Protein AF-A0A1X7TKL2-F1 (afdb_monomer)

Nearest PDB structures (foldseek):
  4j2c-assembly1_A  TM=5.777E-01  e=3.206E+00  Homo sapiens
  4j2c-assembly2_C  TM=5.776E-01  e=3.393E+00  Homo sapiens
  6xmd-assembly1_B  TM=4.545E-01  e=5.348E+00  Thermochaetoides thermophila
  5lg4-assembly1_A  TM=3.470E-01  e=2.412E+00  Saccharomyces cerevisiae S288C
  9had-assembly1_A  TM=4.275E-01  e=4.025E+00  Dermatophagoides farinae

Foldseek 3Di:
DVVVVVLVVVLQVQLQPVLCVVLVVLVVCCVVVPLLVVLCVVVVQFDDDDPFIDHPQWTDDSVLSVLSSVLVSLLSSLLVSLLRSPFFKPKDQAQDPVDPWFKAFPVGHTDDDPDPVVSVVRRVDPGGMITIDRDGPNVVSCVSSVVLSVVLVVLLVVLLVVLVVLLVVLVPDDDVCNVVSVVVSVVSLVVQQVVLVVLLVVLVVCVVVVVDDPVVSVSSVSSSVSSNSSSVSSVVCVVDDTDRPVVVVVCVLVVPQDDDDPVSVVVSVVVVVVVVVVVVVSVVVVVDVVDDDPPVVVVVVVVVVVVVVVVVVVVVVVVVVVVVVVPPPDDDDD

Mean predicted aligned error: 14.72 Å

pLDDT: mean 76.21, std 15.43, range [38.78, 96.31]

Solvent-accessible surface area (backbone atoms only — not comparable to full-atom values): 18412 Å² total; per-re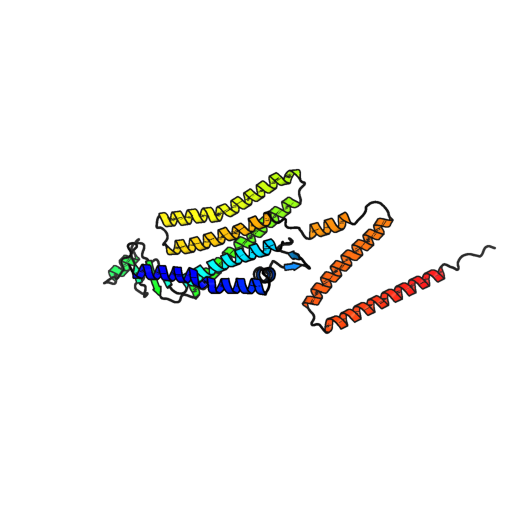sidue (Å²): 77,71,64,64,52,49,55,54,51,50,34,53,49,38,24,62,53,56,20,47,72,56,44,50,55,51,52,53,48,24,69,74,67,35,47,64,56,53,47,32,68,76,39,72,69,40,40,76,57,90,94,44,40,30,44,93,68,26,40,55,56,70,68,54,41,51,52,53,45,53,45,50,46,53,41,52,32,44,33,37,14,53,22,46,34,33,25,55,43,40,76,37,71,58,67,53,95,89,53,89,50,60,31,23,41,84,90,34,48,70,62,78,67,91,44,72,65,55,46,52,50,56,50,71,40,94,64,70,34,48,24,41,24,90,36,82,31,54,70,62,15,50,50,52,26,50,50,51,47,51,50,52,50,51,51,38,52,52,53,46,51,52,52,52,53,54,50,54,65,50,73,79,48,66,76,89,53,47,64,68,45,52,50,50,52,54,50,53,51,48,57,59,50,47,52,36,53,51,49,47,53,50,52,51,49,38,46,75,70,63,75,44,54,76,61,60,46,51,53,51,48,43,51,32,49,42,47,48,50,45,53,48,57,55,58,57,52,70,76,49,80,63,48,43,57,66,59,52,51,50,50,56,56,61,76,69,48,71,87,87,52,83,72,38,55,54,51,42,49,53,49,50,50,49,51,51,49,50,51,49,51,48,52,48,50,56,52,48,71,72,72,59,64,84,71,60,54,56,56,54,51,50,55,54,51,55,52,50,54,51,50,56,50,50,54,52,52,51,59,59,50,56,69,66,65,75,77,77,85,85,84,88,89,130

Sequence (334 aa):
MAQRTVYIALQCLFGAIFPLFIVVPMIVAGKLRGFAKLVRTMFPYIKRNGMNTVMFGFIISDKYMVVLFIIMLINVYFTMAIFFINVFIKQSNAYNPFEDFDCFYTNGDEINPETIEEAFELRSSNRIIECYAWQLNIAGAVGQATATLLFSWAVVSVVTWIMLKAYEKMLNKENELLLKQKIRLIALQGCVYLIPIGLGILISLLKSYNIISTFSFCEALGFFFILLVSSIVCWCCIEIEPQKIDAIIENLVNNNIPTEDETDKEKAKELIEKVATQEFNKAVASKVAGYLENEDINEIASTAFDKVIRQVKNENEEQQGDSLTEGNQGNETN

Radius of gyration: 33.35 Å; Cα contacts (8 Å, |Δi|>4): 276; chains: 1; bounding box: 76×57×120 Å

Secondary structure (DSSP, 8-state):
-HHHHHHHHHHHHHHHHTTHHHHHHHHHHHHHH-HHHHHHHH-TTEEEETTEEEETTEEE-HHHHHHHHHHHHHHHHHHHHHHHHHHS-EEESS--TTS--EEEETTS-B---SSHHHHHHHHHS-S-EEEEE----HHHHHHHHHHHHHHHHHHHHHHHHHHHHHHHHHHTS-GGGHHHHHHHHHHHHHHHHHHHHHHHHHHHHHHHTT-S-HHHHHHHHHHHHHHHHHHHHHHHHHHS-PEEHHHHHHHHHHHS---S-HHHHHHHHHHHHHHHHHHHHHHHHHHHTTT--HHHHHHHHHHHHHHHHHHHHHHHHHHHHHHHHTTS------

Structure (mmCIF, N/CA/C/O backbone):
data_AF-A0A1X7TKL2-F1
#
_entry.id   AF-A0A1X7TKL2-F1
#
loop_
_atom_site.group_PDB
_atom_site.id
_atom_site.type_symbol
_atom_site.label_atom_id
_atom_site.label_alt_id
_atom_site.label_comp_id
_atom_site.label_asym_id
_atom_site.label_entity_id
_atom_site.label_seq_id
_atom_site.pdbx_PDB_ins_code
_atom_site.Cartn_x
_atom_site.Cartn_y
_atom_site.Cartn_z
_atom_site.occupancy
_atom_site.B_iso_or_equiv
_atom_site.auth_seq_id
_atom_site.auth_comp_id
_atom_site.auth_asym_id
_atom_site.auth_atom_id
_atom_site.pdbx_PDB_model_num
ATOM 1 N N . MET A 1 1 ? 13.325 5.433 -29.398 1.00 61.22 1 MET A N 1
ATOM 2 C CA . MET A 1 1 ? 12.135 6.115 -28.820 1.00 61.22 1 MET A CA 1
ATOM 3 C C . MET A 1 1 ? 10.898 5.214 -28.680 1.00 61.22 1 MET A C 1
ATOM 5 O O . MET A 1 1 ? 10.391 5.119 -27.570 1.00 61.22 1 MET A O 1
ATOM 9 N N . ALA A 1 2 ? 10.414 4.529 -29.731 1.00 76.69 2 ALA A N 1
ATOM 10 C CA . ALA A 1 2 ? 9.172 3.735 -29.653 1.00 76.69 2 ALA A CA 1
ATOM 11 C C . ALA A 1 2 ? 9.215 2.573 -28.633 1.00 76.69 2 ALA A C 1
ATOM 13 O O . ALA A 1 2 ? 8.266 2.397 -27.876 1.00 76.69 2 ALA A O 1
ATOM 14 N N . GLN A 1 3 ? 10.321 1.823 -28.555 1.00 85.19 3 GLN A N 1
ATOM 15 C CA . GLN A 1 3 ? 10.448 0.683 -27.633 1.00 85.19 3 GLN A CA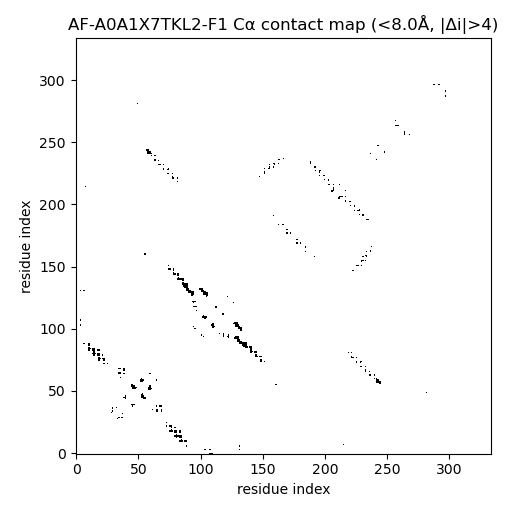 1
ATOM 16 C C . GLN A 1 3 ? 10.432 1.091 -26.153 1.00 85.19 3 GLN A C 1
ATOM 18 O O . GLN A 1 3 ? 9.687 0.502 -25.375 1.00 85.19 3 GLN A O 1
ATOM 23 N N . ARG A 1 4 ? 11.160 2.148 -25.763 1.00 84.62 4 ARG A N 1
ATOM 24 C CA . ARG A 1 4 ? 11.111 2.702 -24.395 1.00 84.62 4 ARG A CA 1
ATOM 25 C C . ARG A 1 4 ? 9.679 3.034 -23.969 1.00 84.62 4 ARG A C 1
ATOM 27 O O . ARG A 1 4 ? 9.256 2.678 -22.873 1.00 84.62 4 ARG A O 1
ATOM 34 N N . THR A 1 5 ? 8.914 3.693 -24.841 1.00 86.62 5 THR A N 1
ATOM 35 C CA . THR A 1 5 ? 7.506 4.012 -24.567 1.00 86.62 5 THR A CA 1
ATOM 36 C C . THR A 1 5 ? 6.661 2.749 -24.411 1.00 86.62 5 THR A C 1
ATOM 38 O O . THR A 1 5 ? 5.794 2.717 -23.543 1.00 86.62 5 THR A O 1
ATOM 41 N N . VAL A 1 6 ? 6.928 1.700 -25.197 1.00 90.19 6 VAL A N 1
ATOM 42 C CA . VAL A 1 6 ? 6.244 0.402 -25.080 1.00 90.19 6 VAL A CA 1
ATOM 43 C C . VAL A 1 6 ? 6.536 -0.267 -23.735 1.00 90.19 6 VAL A C 1
ATOM 45 O O . VAL A 1 6 ? 5.588 -0.697 -23.081 1.00 90.19 6 VAL A O 1
ATOM 48 N N . TYR A 1 7 ? 7.794 -0.301 -23.281 1.00 89.75 7 TYR A N 1
ATOM 49 C CA . TYR A 1 7 ? 8.155 -0.843 -21.963 1.00 89.75 7 TYR A CA 1
ATOM 50 C C . TYR A 1 7 ? 7.395 -0.142 -20.834 1.00 89.75 7 TYR A C 1
ATOM 52 O O . TYR A 1 7 ? 6.714 -0.797 -20.043 1.00 89.75 7 TYR A O 1
ATOM 60 N N . ILE A 1 8 ? 7.439 1.193 -20.813 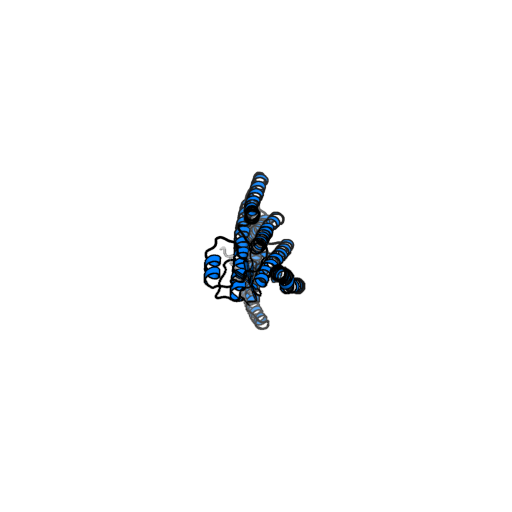1.00 86.25 8 ILE A N 1
ATOM 61 C CA . ILE A 1 8 ? 6.755 2.002 -19.797 1.00 86.25 8 ILE A CA 1
ATOM 62 C C . ILE A 1 8 ? 5.238 1.774 -19.857 1.00 86.25 8 ILE A C 1
ATOM 64 O O . ILE A 1 8 ? 4.601 1.548 -18.828 1.00 86.25 8 ILE A O 1
ATOM 68 N N . ALA A 1 9 ? 4.649 1.792 -21.056 1.00 89.88 9 ALA A N 1
ATOM 69 C CA . ALA A 1 9 ? 3.214 1.592 -21.233 1.00 89.88 9 ALA A CA 1
ATOM 70 C C . ALA A 1 9 ? 2.763 0.207 -20.747 1.00 89.88 9 ALA A C 1
ATOM 72 O O . ALA A 1 9 ? 1.749 0.111 -20.057 1.00 89.88 9 ALA A O 1
ATOM 73 N N . LEU A 1 10 ? 3.519 -0.851 -21.057 1.00 91.19 10 LEU A N 1
ATOM 74 C CA . LEU A 1 10 ? 3.214 -2.213 -20.616 1.00 91.19 10 LEU A CA 1
ATOM 75 C C . LEU A 1 10 ? 3.353 -2.371 -19.100 1.00 91.19 10 LEU A C 1
ATOM 77 O O . LEU A 1 10 ? 2.461 -2.948 -18.483 1.00 91.19 10 LEU A O 1
ATOM 81 N N . GLN A 1 11 ? 4.395 -1.810 -18.474 1.00 88.88 11 GLN A N 1
ATOM 82 C CA . GLN A 1 11 ? 4.521 -1.819 -17.009 1.00 88.88 11 GLN A CA 1
ATOM 83 C C . GLN A 1 11 ? 3.346 -1.107 -16.334 1.00 88.88 11 GLN A C 1
ATOM 85 O O . GLN A 1 11 ? 2.753 -1.651 -15.403 1.00 88.88 11 GLN A O 1
ATOM 90 N N . CYS A 1 12 ? 2.969 0.084 -16.815 1.00 88.06 12 CYS A N 1
ATOM 91 C CA . CYS A 1 12 ? 1.816 0.813 -16.288 1.00 88.06 12 CYS A CA 1
ATOM 92 C C . CYS A 1 12 ? 0.510 0.031 -16.484 1.00 88.06 12 CYS A C 1
ATOM 94 O O . CYS A 1 12 ? -0.312 -0.032 -15.571 1.00 88.06 12 CYS A O 1
ATOM 96 N N . LEU A 1 13 ? 0.328 -0.594 -17.651 1.00 92.25 13 LEU A N 1
ATOM 97 C CA . LEU A 1 13 ? -0.838 -1.420 -17.956 1.00 92.25 13 LEU A CA 1
ATOM 98 C C . LEU A 1 13 ? -0.930 -2.620 -17.005 1.00 92.25 13 LEU A C 1
ATOM 100 O O . LEU A 1 13 ? -1.985 -2.865 -16.421 1.00 92.25 13 LEU A O 1
ATOM 104 N N . PHE A 1 14 ? 0.175 -3.340 -16.805 1.00 92.44 14 PHE A N 1
ATOM 105 C CA . PHE A 1 14 ? 0.246 -4.478 -15.892 1.00 92.44 14 PHE A CA 1
ATOM 106 C C . PHE A 1 14 ? 0.011 -4.056 -14.441 1.00 92.44 14 PHE A C 1
ATOM 108 O O . PHE A 1 14 ? -0.800 -4.676 -13.753 1.00 92.44 14 PHE A O 1
ATOM 115 N N . GLY A 1 15 ? 0.639 -2.964 -14.006 1.00 90.94 15 GLY A N 1
ATOM 116 C CA . GLY A 1 15 ? 0.444 -2.379 -12.682 1.00 90.94 15 GLY A CA 1
ATOM 117 C C . GLY A 1 15 ? -0.979 -1.893 -12.414 1.00 90.94 15 GLY A C 1
ATOM 118 O O . GLY A 1 15 ? -1.406 -1.903 -11.268 1.00 90.94 15 GLY A O 1
ATOM 119 N N . ALA A 1 16 ? -1.733 -1.491 -13.438 1.00 91.00 16 ALA A N 1
ATOM 120 C CA . ALA A 1 16 ? -3.118 -1.048 -13.281 1.00 91.00 16 ALA A CA 1
ATOM 121 C C . ALA A 1 16 ? -4.129 -2.204 -13.363 1.00 91.00 16 ALA A C 1
ATOM 123 O O . ALA A 1 16 ? -5.076 -2.265 -12.581 1.00 91.00 16 ALA A O 1
ATOM 124 N N . ILE A 1 17 ? -3.944 -3.130 -14.309 1.00 95.44 17 ILE A N 1
ATOM 125 C CA . ILE A 1 17 ? -4.933 -4.175 -14.597 1.00 95.44 17 ILE A CA 1
ATOM 126 C C . ILE A 1 17 ? -4.770 -5.375 -13.665 1.00 95.44 17 ILE A C 1
ATOM 128 O O . ILE A 1 17 ? -5.761 -5.853 -13.110 1.00 95.44 17 ILE A O 1
ATOM 132 N N . PHE A 1 18 ? -3.550 -5.883 -13.469 1.00 95.31 18 PHE A N 1
ATOM 133 C CA . PHE A 1 18 ? -3.370 -7.136 -12.735 1.00 95.31 18 PHE A CA 1
ATOM 134 C C . PHE A 1 18 ? -3.816 -7.095 -11.263 1.00 95.31 18 PHE A C 1
ATOM 136 O O . PHE A 1 18 ? -4.426 -8.068 -10.809 1.00 95.31 18 PHE A O 1
ATOM 143 N N . PRO A 1 19 ? -3.632 -5.990 -10.515 1.00 95.88 19 PRO A N 1
ATOM 144 C CA . PRO A 1 19 ? -4.154 -5.889 -9.152 1.00 95.88 19 PRO A CA 1
ATOM 145 C C . PRO A 1 19 ? -5.672 -6.053 -9.048 1.00 95.88 19 PRO A C 1
ATOM 147 O O . PRO A 1 19 ? -6.166 -6.537 -8.027 1.00 95.88 19 PRO A O 1
ATOM 150 N N . LEU A 1 20 ? -6.429 -5.710 -10.097 1.00 95.88 20 LEU A N 1
ATOM 151 C CA . LEU A 1 20 ? -7.884 -5.883 -10.108 1.00 95.88 20 LEU A CA 1
ATOM 152 C C . LEU A 1 20 ? -8.283 -7.358 -10.005 1.00 95.88 20 LEU A C 1
ATOM 154 O O . LEU A 1 20 ? -9.276 -7.665 -9.346 1.00 95.88 20 LEU A O 1
ATOM 158 N N . PHE A 1 21 ? -7.485 -8.279 -10.557 1.00 96.31 21 PHE A N 1
ATOM 159 C CA . PHE A 1 21 ? -7.726 -9.719 -10.413 1.00 96.31 21 PHE A CA 1
ATOM 160 C C . PHE A 1 21 ? -7.558 -10.218 -8.975 1.00 96.31 21 PHE A C 1
ATOM 162 O O . PHE A 1 21 ? -8.066 -11.285 -8.654 1.00 96.31 21 PHE A O 1
ATOM 169 N N . ILE A 1 22 ? -6.892 -9.461 -8.100 1.00 95.44 22 ILE A N 1
ATOM 170 C CA . ILE A 1 22 ? -6.793 -9.773 -6.667 1.00 95.44 22 ILE A CA 1
ATOM 171 C C . ILE A 1 22 ? -7.906 -9.065 -5.888 1.00 95.44 22 ILE A C 1
ATOM 173 O O . ILE A 1 22 ? -8.607 -9.677 -5.079 1.00 95.44 22 ILE A O 1
ATOM 177 N N . VAL A 1 23 ? -8.119 -7.779 -6.166 1.00 95.81 23 VAL A N 1
ATOM 178 C CA . VAL A 1 23 ? -9.067 -6.932 -5.428 1.00 95.81 23 VAL A CA 1
ATOM 179 C C . VAL A 1 23 ? -10.521 -7.330 -5.684 1.00 95.81 23 VAL A C 1
ATOM 181 O O . VAL A 1 23 ? -11.313 -7.379 -4.741 1.00 95.81 23 VAL A O 1
ATOM 184 N N . VAL A 1 24 ? -10.896 -7.663 -6.923 1.00 96.19 24 VAL A N 1
ATOM 185 C CA . VAL A 1 24 ? -12.280 -8.040 -7.260 1.00 96.19 24 VAL A CA 1
ATOM 186 C C . VAL A 1 24 ? -12.714 -9.312 -6.517 1.00 96.19 24 VAL A C 1
ATOM 188 O O . VAL A 1 24 ? -13.747 -9.262 -5.839 1.00 96.19 24 VAL A O 1
ATOM 191 N N . PRO A 1 25 ? -11.947 -10.423 -6.523 1.00 95.62 25 PRO A N 1
ATOM 192 C CA . PRO A 1 25 ? -12.264 -11.582 -5.691 1.00 95.62 25 PRO A CA 1
ATOM 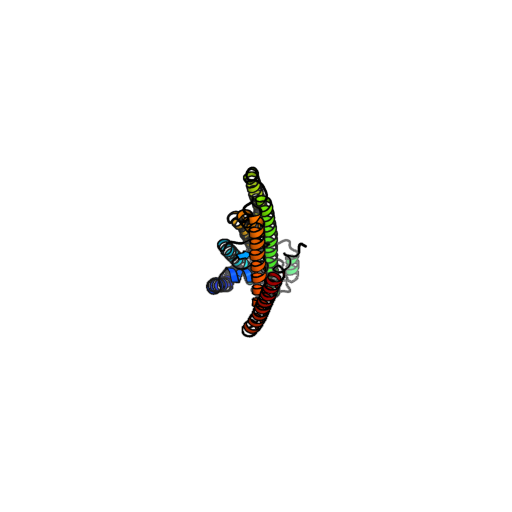193 C C . PRO A 1 25 ? -12.333 -11.267 -4.198 1.00 95.62 25 PRO A C 1
ATOM 195 O O . PRO A 1 25 ? -13.205 -11.803 -3.517 1.00 95.62 25 PRO A O 1
ATOM 198 N N . MET A 1 26 ? -11.482 -10.375 -3.677 1.00 94.44 26 MET A N 1
ATOM 199 C CA . MET A 1 26 ? -11.564 -9.950 -2.274 1.00 94.44 26 MET A CA 1
ATOM 200 C C . MET A 1 26 ? -12.868 -9.206 -1.962 1.00 94.44 26 MET A C 1
ATOM 202 O O . MET A 1 26 ? -13.461 -9.443 -0.909 1.00 94.44 26 MET A O 1
ATOM 206 N N . ILE A 1 27 ? -13.356 -8.352 -2.869 1.00 94.50 27 ILE A N 1
ATOM 207 C CA . ILE A 1 27 ? -14.658 -7.677 -2.732 1.00 94.50 27 ILE A CA 1
ATOM 208 C C . ILE A 1 27 ? -15.796 -8.701 -2.742 1.00 94.50 27 ILE A C 1
ATOM 210 O O . ILE A 1 27 ? -16.675 -8.652 -1.878 1.00 94.50 27 ILE A O 1
ATOM 214 N N . VAL A 1 28 ? -15.775 -9.645 -3.689 1.00 95.19 28 VAL A N 1
ATOM 215 C CA . VAL A 1 28 ? -16.784 -10.713 -3.790 1.00 95.19 28 VAL A CA 1
ATOM 216 C C . VAL A 1 28 ? -16.772 -11.580 -2.530 1.00 95.19 28 VAL A C 1
ATOM 218 O O . VAL A 1 28 ? -17.818 -11.791 -1.917 1.00 95.19 28 VAL A O 1
ATOM 221 N N . ALA A 1 29 ? -15.595 -12.009 -2.073 1.00 92.12 29 ALA A N 1
ATOM 222 C CA . ALA A 1 29 ? -15.431 -12.765 -0.836 1.00 92.12 29 ALA A CA 1
ATOM 223 C C . ALA A 1 29 ? -15.899 -11.971 0.393 1.00 92.12 29 ALA A C 1
ATOM 225 O O . ALA A 1 29 ? -16.535 -12.538 1.282 1.00 92.12 29 ALA A O 1
ATOM 226 N N . GLY A 1 30 ? -15.634 -10.662 0.429 1.00 89.75 30 GLY A N 1
ATOM 227 C CA . GLY A 1 30 ? -16.109 -9.753 1.469 1.00 89.75 30 GLY A CA 1
ATOM 228 C C . GLY A 1 30 ? -17.635 -9.667 1.521 1.00 89.75 30 GLY A C 1
ATOM 229 O O . GLY A 1 30 ? -18.207 -9.747 2.607 1.00 89.75 30 GLY A O 1
ATOM 230 N N . LYS A 1 31 ? -18.305 -9.596 0.363 1.00 91.12 31 LYS A N 1
ATOM 231 C CA . LYS A 1 31 ? -19.775 -9.640 0.285 1.00 91.12 31 LYS A CA 1
ATOM 232 C C . LYS A 1 31 ? -20.347 -10.997 0.707 1.00 91.12 31 LYS A C 1
ATOM 234 O O . LYS A 1 31 ? -21.348 -11.023 1.411 1.00 91.12 31 LYS A O 1
ATOM 239 N N . LEU A 1 32 ? -19.714 -12.106 0.317 1.00 91.81 32 LEU A N 1
ATOM 240 C CA . LEU A 1 32 ? -20.204 -13.461 0.611 1.00 91.81 32 LEU A CA 1
ATOM 241 C C . LEU A 1 32 ? -19.990 -13.889 2.071 1.00 91.81 32 LEU A C 1
ATOM 243 O O . LEU A 1 32 ? -20.859 -14.521 2.662 1.00 91.81 32 LEU A O 1
ATOM 247 N N . ARG A 1 33 ? -18.828 -13.582 2.662 1.00 87.06 33 ARG A N 1
ATOM 248 C CA . ARG A 1 33 ? -18.463 -14.006 4.032 1.00 87.06 33 ARG A CA 1
ATOM 249 C C . ARG A 1 33 ? -18.698 -12.931 5.098 1.00 87.06 33 ARG A C 1
ATOM 251 O O . ARG A 1 33 ? -18.563 -13.229 6.286 1.00 87.06 33 ARG A O 1
ATOM 258 N N . GLY A 1 34 ? -19.016 -11.707 4.682 1.00 88.12 34 GLY A N 1
ATOM 259 C CA . GLY A 1 34 ? -19.119 -10.523 5.528 1.00 88.12 34 GLY A CA 1
ATOM 260 C C . GLY A 1 34 ? -17.768 -9.831 5.741 1.00 88.12 34 GLY A C 1
ATOM 261 O O . GLY A 1 34 ? -16.787 -10.453 6.164 1.00 88.12 34 GLY A O 1
ATOM 262 N N . PHE A 1 35 ? -17.726 -8.514 5.511 1.00 87.19 35 PHE A N 1
ATOM 263 C CA . PHE A 1 35 ? -16.506 -7.698 5.603 1.00 87.19 35 PHE A CA 1
ATOM 264 C C . PHE A 1 35 ? -15.814 -7.823 6.964 1.00 87.19 35 PHE A C 1
ATOM 266 O O . PHE A 1 35 ? -14.604 -8.026 7.030 1.00 87.19 35 PHE A O 1
ATOM 273 N N . ALA A 1 36 ? -16.584 -7.823 8.055 1.00 84.88 36 ALA A N 1
ATOM 274 C CA . ALA A 1 36 ? -16.043 -7.941 9.406 1.00 84.88 36 ALA A CA 1
ATOM 275 C C . ALA A 1 36 ? -15.302 -9.266 9.656 1.00 84.88 36 ALA A C 1
ATOM 277 O O . ALA A 1 36 ? -14.375 -9.310 10.462 1.00 84.88 36 ALA A O 1
ATOM 278 N N . LYS A 1 37 ? -15.689 -10.367 8.997 1.00 87.56 37 LYS A N 1
ATOM 279 C CA . LYS A 1 37 ? -14.988 -11.656 9.132 1.00 87.56 37 LYS A CA 1
ATOM 280 C C . LYS A 1 37 ? -13.651 -11.633 8.387 1.00 87.56 37 LYS A C 1
ATOM 282 O O . LYS A 1 37 ? -12.653 -12.128 8.906 1.00 87.56 37 LYS A O 1
ATOM 287 N N . LEU A 1 38 ? -13.627 -11.023 7.204 1.00 88.19 38 LEU A N 1
ATOM 288 C CA . LEU A 1 38 ? -12.435 -10.938 6.362 1.00 88.19 38 LEU A CA 1
ATOM 289 C C . LEU A 1 38 ? -11.390 -9.985 6.964 1.00 88.19 38 LEU A C 1
ATOM 291 O O . LEU A 1 38 ? -10.235 -10.373 7.117 1.00 88.19 38 LEU A O 1
ATOM 295 N N . VAL A 1 39 ? -11.816 -8.809 7.435 1.00 87.69 39 VAL A N 1
ATOM 296 C CA . VAL A 1 39 ? -10.945 -7.853 8.143 1.00 87.69 39 VAL A CA 1
ATOM 297 C C . VAL A 1 39 ? -10.327 -8.490 9.393 1.00 87.69 39 VAL A C 1
ATOM 299 O O . VAL A 1 39 ? -9.122 -8.388 9.587 1.00 87.69 39 VAL A O 1
ATOM 302 N N . ARG A 1 40 ? -11.094 -9.237 10.201 1.00 87.69 40 ARG A N 1
ATOM 303 C CA . ARG A 1 40 ? -10.554 -9.953 11.379 1.00 87.69 40 ARG A CA 1
ATOM 304 C C . ARG A 1 40 ? -9.532 -11.039 11.037 1.00 87.69 40 ARG A C 1
ATOM 306 O O . ARG A 1 40 ? -8.681 -11.353 11.858 1.00 87.69 40 ARG A O 1
ATOM 313 N N . THR A 1 41 ? -9.617 -11.618 9.840 1.00 86.88 41 THR A N 1
ATOM 314 C CA . THR A 1 41 ? -8.644 -12.621 9.383 1.00 86.88 41 THR A CA 1
ATOM 315 C C . THR A 1 41 ? -7.308 -11.962 9.039 1.00 86.88 41 THR A C 1
ATOM 317 O O . THR A 1 41 ? -6.260 -12.509 9.362 1.00 86.88 41 THR A O 1
ATOM 320 N N . MET A 1 42 ? -7.338 -10.778 8.417 1.00 80.94 42 MET A N 1
ATOM 321 C CA . MET A 1 42 ? -6.120 -10.036 8.066 1.00 80.94 42 MET A CA 1
ATOM 322 C C . MET A 1 42 ? -5.515 -9.269 9.244 1.00 80.94 42 MET A C 1
ATOM 324 O O . MET A 1 42 ? -4.300 -9.135 9.332 1.00 80.94 42 MET A O 1
ATOM 328 N N . PHE A 1 43 ? -6.347 -8.793 10.169 1.00 82.75 43 PHE A N 1
ATOM 329 C CA . PHE A 1 43 ? -5.925 -8.061 11.357 1.00 82.75 43 PHE A CA 1
ATOM 330 C C . PHE A 1 43 ? -6.206 -8.903 12.610 1.00 82.75 43 PHE A C 1
ATOM 332 O O . PHE A 1 43 ? -7.249 -8.727 13.245 1.00 82.75 43 PHE A O 1
ATOM 339 N N . PRO A 1 44 ? -5.289 -9.810 13.002 1.00 78.75 44 PRO A N 1
ATOM 340 C CA . PRO A 1 44 ? -5.537 -10.795 14.060 1.00 78.75 44 PRO A CA 1
ATOM 341 C C . PRO A 1 44 ? -5.730 -10.173 15.453 1.00 78.75 44 PRO A C 1
ATOM 343 O O . PRO A 1 44 ? -6.239 -10.820 16.369 1.00 78.75 44 PRO A O 1
ATOM 346 N N . TYR A 1 45 ? -5.348 -8.905 15.630 1.00 82.31 45 TYR A N 1
ATOM 347 C CA . TYR A 1 45 ? -5.613 -8.145 16.851 1.00 82.31 45 TYR A CA 1
ATOM 348 C C . TYR A 1 45 ? -7.080 -7.693 16.983 1.00 82.31 45 TYR A C 1
ATOM 350 O O . TYR A 1 45 ? -7.483 -7.266 18.065 1.00 82.31 45 TYR A O 1
ATOM 358 N N . ILE A 1 46 ? -7.884 -7.782 15.915 1.00 84.56 46 ILE A N 1
ATOM 359 C CA . ILE A 1 46 ? -9.326 -7.518 15.948 1.00 84.56 46 ILE A CA 1
ATOM 360 C C . ILE A 1 46 ? -10.033 -8.825 16.300 1.00 84.56 46 ILE A C 1
ATOM 362 O O . ILE A 1 46 ? -10.140 -9.747 15.490 1.00 84.56 46 ILE A O 1
ATOM 366 N N . LYS A 1 47 ? -10.538 -8.911 17.526 1.00 85.38 47 LYS A N 1
ATOM 367 C CA . LYS A 1 47 ? -11.199 -10.107 18.053 1.00 85.38 47 LYS A CA 1
ATOM 368 C C . LYS A 1 47 ? -12.692 -9.865 18.200 1.00 85.38 47 LYS A C 1
ATOM 370 O O . LYS A 1 47 ? -13.146 -8.742 18.381 1.00 85.38 47 LYS A O 1
ATOM 375 N N . ARG A 1 48 ? -13.479 -10.934 18.119 1.00 84.19 48 ARG A N 1
ATOM 376 C CA . ARG A 1 48 ? -14.897 -10.879 18.488 1.00 84.19 48 ARG A CA 1
ATOM 377 C C . ARG A 1 48 ? -15.003 -11.168 19.981 1.00 84.19 48 ARG A C 1
ATOM 379 O O . ARG A 1 48 ? -14.457 -12.174 20.420 1.00 84.19 48 ARG A O 1
ATOM 386 N N . ASN A 1 49 ? -15.688 -10.310 20.729 1.00 77.94 49 ASN A N 1
ATOM 387 C CA . ASN A 1 49 ? -16.013 -10.540 22.132 1.00 77.94 49 ASN A CA 1
ATOM 388 C C . ASN A 1 49 ? -17.539 -10.498 22.298 1.00 77.94 49 ASN A C 1
ATOM 390 O O . ASN A 1 49 ? -18.151 -9.428 22.285 1.00 77.94 49 ASN A O 1
ATOM 394 N N . GLY A 1 50 ? -18.169 -11.675 22.361 1.00 81.44 50 GLY A N 1
ATOM 395 C CA . GLY A 1 50 ? -19.627 -11.809 22.337 1.00 81.44 50 GLY A CA 1
ATOM 396 C C . GLY A 1 50 ? -20.252 -11.259 21.046 1.00 81.44 50 GLY A C 1
ATOM 397 O O . GLY A 1 50 ? -19.910 -11.682 19.935 1.00 81.44 50 GLY A O 1
ATOM 398 N N . MET A 1 51 ? -21.176 -10.304 21.190 1.00 77.88 51 MET A N 1
ATOM 399 C CA . MET A 1 51 ? -21.815 -9.622 20.054 1.00 77.88 51 MET A CA 1
ATOM 400 C C . MET A 1 51 ? -20.961 -8.494 19.462 1.00 77.88 51 MET A C 1
ATOM 402 O O . MET A 1 51 ? -21.209 -8.088 18.331 1.00 77.88 51 MET A O 1
ATOM 406 N N . ASN A 1 52 ? -19.928 -8.041 20.176 1.00 77.69 52 ASN A N 1
ATOM 407 C CA . ASN A 1 52 ? -19.145 -6.870 19.804 1.00 77.69 52 ASN A CA 1
ATOM 408 C C . ASN A 1 52 ? -17.826 -7.253 19.121 1.00 77.69 52 ASN A C 1
ATOM 410 O O . ASN A 1 52 ? -17.216 -8.290 19.406 1.00 77.69 52 ASN A O 1
ATOM 414 N N . THR A 1 53 ? -17.358 -6.385 18.226 1.00 82.50 53 THR A N 1
ATOM 415 C CA . THR A 1 53 ? -16.013 -6.474 17.646 1.00 82.50 53 THR A CA 1
ATOM 416 C C . THR A 1 53 ? -15.081 -5.580 18.448 1.00 82.50 53 THR A C 1
ATOM 418 O O . THR A 1 53 ? -15.390 -4.415 18.672 1.00 82.50 53 THR A O 1
ATOM 421 N N . VAL A 1 54 ? -13.954 -6.129 18.897 1.00 81.75 54 VAL A N 1
ATOM 422 C CA . VAL A 1 54 ? -13.017 -5.466 19.803 1.00 81.75 54 VAL A CA 1
ATOM 423 C C . VAL A 1 54 ? -11.645 -5.374 19.158 1.00 81.75 54 VAL A C 1
ATOM 425 O O . VAL A 1 54 ? -11.110 -6.363 18.659 1.00 81.75 54 VAL A O 1
ATOM 428 N N . MET A 1 55 ? -11.046 -4.193 19.214 1.00 81.88 55 MET A N 1
ATOM 429 C CA . MET A 1 55 ? -9.699 -3.926 18.716 1.00 81.88 55 MET A CA 1
ATOM 430 C C . MET A 1 55 ? -8.950 -3.121 19.766 1.00 81.88 55 MET A C 1
ATOM 432 O O . MET A 1 55 ? -9.420 -2.072 20.197 1.00 81.88 55 MET A O 1
ATOM 436 N N . PHE A 1 56 ? -7.806 -3.638 20.219 1.00 80.25 56 PHE A N 1
ATOM 437 C CA . PHE A 1 56 ? -7.009 -3.025 21.292 1.00 80.25 56 PHE A CA 1
ATOM 438 C C . PHE A 1 56 ? -7.812 -2.676 22.568 1.00 80.25 56 PHE A C 1
ATOM 440 O O . PHE A 1 56 ? -7.474 -1.731 23.271 1.00 80.25 56 PHE A O 1
ATOM 447 N N . GLY A 1 57 ? -8.874 -3.436 22.868 1.00 74.88 57 GLY A N 1
ATOM 448 C CA . GLY A 1 57 ? -9.748 -3.217 24.032 1.00 74.88 57 GLY A CA 1
ATOM 449 C C . GLY A 1 57 ? -10.935 -2.269 23.803 1.00 74.88 57 GLY A C 1
ATOM 450 O O . GLY A 1 57 ? -11.743 -2.088 24.711 1.00 74.88 57 GLY A O 1
ATOM 451 N N . PHE A 1 58 ? -11.086 -1.706 22.602 1.00 76.81 58 PHE A N 1
ATOM 452 C CA . PHE A 1 58 ? -12.192 -0.813 22.239 1.00 76.81 58 PHE A CA 1
ATOM 453 C C . PHE A 1 58 ? -13.246 -1.536 21.408 1.00 76.81 58 PHE A C 1
ATOM 455 O O . PHE A 1 58 ? -12.891 -2.311 20.516 1.00 76.81 58 PHE A O 1
ATOM 462 N N . ILE A 1 59 ? -14.529 -1.264 21.667 1.00 79.19 59 ILE A N 1
ATOM 463 C CA . ILE A 1 59 ? -15.632 -1.741 20.829 1.00 79.19 59 ILE A CA 1
ATOM 464 C C . ILE A 1 59 ? -15.675 -0.902 19.556 1.00 79.19 59 ILE A C 1
ATOM 466 O O . ILE A 1 59 ? -15.750 0.324 19.595 1.00 79.19 59 ILE A O 1
ATOM 470 N N . ILE A 1 60 ? -15.635 -1.592 18.424 1.00 80.44 60 ILE A N 1
ATOM 471 C CA . ILE A 1 60 ? -15.627 -1.004 17.094 1.00 80.44 60 ILE A CA 1
ATOM 472 C C . ILE A 1 60 ? -16.994 -1.175 16.433 1.00 80.44 60 ILE A C 1
ATOM 474 O O . ILE A 1 60 ? -17.549 -2.273 16.408 1.00 80.44 60 ILE A O 1
ATOM 478 N N . SER A 1 61 ? -17.494 -0.090 15.835 1.00 81.69 61 SER A N 1
ATOM 479 C CA . SER A 1 61 ? -18.716 -0.094 15.024 1.00 81.69 61 SER A CA 1
ATOM 480 C C . SER A 1 61 ? -18.524 -0.806 13.681 1.00 81.69 61 SER A C 1
ATOM 482 O O . SER A 1 61 ? -17.470 -0.711 13.048 1.00 81.69 61 SER A O 1
ATOM 484 N N . ASP A 1 62 ? -19.588 -1.419 13.165 1.00 82.12 62 ASP A N 1
ATOM 485 C CA . ASP A 1 62 ? -19.598 -2.050 11.841 1.00 82.12 62 ASP A CA 1
ATOM 486 C C . ASP A 1 62 ? -19.221 -1.081 10.709 1.00 82.12 62 ASP A C 1
ATOM 488 O O . ASP A 1 62 ? -18.546 -1.474 9.755 1.00 82.12 62 ASP A O 1
ATOM 492 N N . LYS A 1 63 ? -19.581 0.207 10.825 1.00 82.75 63 LYS A N 1
ATOM 493 C CA . LYS A 1 63 ? -19.194 1.234 9.839 1.00 82.75 63 LYS A CA 1
ATOM 494 C C . LYS A 1 63 ? -17.676 1.369 9.735 1.00 82.75 63 LYS A C 1
ATOM 496 O O . LYS A 1 63 ? -17.132 1.437 8.636 1.00 82.75 63 LYS A O 1
ATOM 501 N N . TYR A 1 64 ? -16.990 1.348 10.875 1.00 82.31 64 TYR A N 1
ATOM 502 C CA . TYR A 1 64 ? -15.535 1.416 10.920 1.00 82.31 64 TYR A CA 1
ATOM 503 C C . TYR A 1 64 ? -14.895 0.166 10.300 1.00 82.31 64 TYR A C 1
ATOM 505 O O . TYR A 1 64 ? -13.905 0.268 9.580 1.00 82.31 64 TYR A O 1
ATOM 513 N N . MET A 1 65 ? -15.499 -1.012 10.491 1.00 85.06 65 MET A N 1
ATOM 514 C CA . MET A 1 65 ? -15.043 -2.248 9.842 1.00 85.06 65 MET A CA 1
ATOM 515 C C . MET A 1 65 ? -15.131 -2.172 8.312 1.00 85.06 65 MET A C 1
ATOM 517 O O . MET A 1 65 ? -14.243 -2.677 7.625 1.00 85.06 65 MET A O 1
ATOM 521 N N . VAL A 1 66 ? -16.166 -1.524 7.766 1.00 87.00 66 VAL A N 1
ATOM 522 C CA . VAL A 1 66 ? -16.285 -1.286 6.317 1.00 87.00 66 VAL A CA 1
ATOM 523 C C . VAL A 1 66 ? -15.197 -0.330 5.827 1.00 87.00 66 VAL A C 1
ATOM 525 O O . VAL A 1 66 ? -14.567 -0.602 4.808 1.00 87.00 66 VAL A O 1
ATOM 528 N N . VAL A 1 67 ? -14.921 0.749 6.563 1.00 85.75 67 VAL A N 1
ATOM 529 C CA . VAL A 1 67 ? -13.837 1.686 6.220 1.00 85.75 67 VAL A CA 1
ATOM 530 C C . VAL A 1 67 ? -12.476 0.987 6.233 1.00 85.75 67 VAL A C 1
ATOM 532 O O . VAL A 1 67 ? -11.725 1.100 5.266 1.00 85.75 67 VAL A O 1
ATOM 535 N N . LEU A 1 68 ? -12.177 0.205 7.276 1.00 85.94 68 LEU A N 1
ATOM 536 C CA . LEU A 1 68 ? -10.956 -0.602 7.342 1.00 85.94 68 LEU A CA 1
ATOM 537 C C . LEU A 1 68 ? -10.837 -1.561 6.156 1.00 85.94 68 LEU A C 1
ATOM 539 O O . LEU A 1 68 ? -9.752 -1.719 5.602 1.00 85.94 68 LEU A O 1
ATOM 543 N N . PHE A 1 69 ? -11.945 -2.184 5.748 1.00 90.19 69 PHE A N 1
ATOM 544 C CA . PHE A 1 69 ? -11.967 -3.058 4.581 1.00 90.19 69 PHE A CA 1
ATOM 545 C C . PHE A 1 69 ? -11.621 -2.300 3.292 1.00 90.19 69 PHE A C 1
ATOM 547 O O . PHE A 1 69 ? -10.806 -2.780 2.510 1.00 90.19 69 PHE A O 1
ATOM 554 N N . ILE A 1 70 ? -12.181 -1.104 3.084 1.00 90.06 70 ILE A N 1
ATOM 555 C CA . ILE A 1 70 ? -11.874 -0.263 1.915 1.00 90.06 70 ILE A CA 1
ATOM 556 C C . ILE A 1 70 ? -10.390 0.124 1.901 1.00 90.06 70 ILE A C 1
ATOM 558 O O . ILE A 1 70 ? -9.724 -0.024 0.880 1.00 90.06 70 ILE A O 1
ATOM 562 N N . ILE A 1 71 ? -9.856 0.563 3.040 1.00 88.12 71 ILE A N 1
ATOM 563 C CA . ILE A 1 71 ? -8.449 0.964 3.173 1.00 88.12 71 ILE A CA 1
ATOM 564 C C . ILE A 1 71 ? -7.515 -0.215 2.893 1.00 88.12 71 ILE A C 1
ATOM 566 O O . ILE A 1 71 ? -6.542 -0.088 2.153 1.00 88.12 71 ILE A O 1
ATOM 570 N N . MET A 1 72 ? -7.856 -1.390 3.413 1.00 88.62 72 MET A N 1
ATOM 571 C CA . MET A 1 72 ? -7.141 -2.630 3.140 1.00 88.62 72 MET A CA 1
ATOM 572 C C . MET A 1 72 ? -7.160 -2.988 1.646 1.00 88.62 72 MET A C 1
ATOM 574 O O . MET A 1 72 ? -6.116 -3.348 1.110 1.00 88.62 72 MET A O 1
ATOM 578 N N . LEU A 1 73 ? -8.299 -2.857 0.952 1.00 92.31 73 LEU A N 1
ATOM 579 C CA . LEU A 1 73 ? -8.367 -3.098 -0.496 1.00 92.31 73 LEU A CA 1
ATOM 580 C C . LEU A 1 73 ? -7.466 -2.145 -1.281 1.00 92.31 73 LEU A C 1
ATOM 582 O O . LEU A 1 73 ? -6.793 -2.584 -2.209 1.00 92.31 73 LEU A O 1
ATOM 586 N N . ILE A 1 74 ? -7.428 -0.866 -0.900 1.00 91.19 74 ILE A N 1
ATOM 587 C CA . ILE A 1 74 ? -6.561 0.126 -1.541 1.00 91.19 74 ILE A CA 1
ATOM 588 C C . ILE A 1 74 ? -5.082 -0.220 -1.311 1.00 91.19 74 ILE A C 1
ATOM 590 O O . ILE A 1 74 ? -4.300 -0.217 -2.261 1.00 91.19 74 ILE A O 1
ATOM 594 N N . ASN A 1 75 ? -4.699 -0.591 -0.086 1.00 90.44 75 ASN A N 1
ATOM 595 C CA . ASN A 1 75 ? -3.326 -1.006 0.210 1.00 90.44 75 ASN A CA 1
ATOM 596 C C . ASN A 1 75 ? -2.930 -2.257 -0.585 1.00 90.44 75 ASN A C 1
ATOM 598 O O . ASN A 1 75 ? -1.883 -2.264 -1.226 1.00 90.44 75 ASN A O 1
ATOM 602 N N . VAL A 1 76 ? -3.788 -3.283 -0.617 1.00 92.31 76 VAL A N 1
ATOM 603 C CA . VAL A 1 76 ? -3.547 -4.495 -1.417 1.00 92.31 76 VAL A CA 1
ATOM 604 C C . VAL A 1 76 ? -3.442 -4.159 -2.904 1.00 92.31 76 VAL A C 1
ATOM 606 O O . VAL A 1 76 ? -2.550 -4.681 -3.569 1.00 92.31 76 VAL A O 1
ATOM 609 N N . TYR A 1 77 ? -4.295 -3.271 -3.423 1.00 94.31 77 TYR A N 1
ATOM 610 C CA . TYR A 1 77 ? -4.235 -2.827 -4.815 1.00 94.31 77 TYR A CA 1
ATOM 611 C C . TYR A 1 77 ? -2.861 -2.240 -5.156 1.00 94.31 77 TYR A C 1
ATOM 613 O O . TYR A 1 77 ? -2.212 -2.710 -6.086 1.00 94.31 77 TYR A O 1
ATOM 621 N N . PHE A 1 78 ? -2.386 -1.256 -4.386 1.00 92.00 78 PHE A N 1
ATOM 622 C CA . PHE A 1 78 ? -1.107 -0.598 -4.664 1.00 92.00 78 PHE A CA 1
ATOM 623 C C . PHE A 1 78 ? 0.101 -1.508 -4.414 1.00 92.00 78 PHE A C 1
ATOM 625 O O . PHE A 1 78 ? 1.052 -1.475 -5.191 1.00 92.00 78 PHE A O 1
ATOM 632 N N . THR A 1 79 ? 0.066 -2.366 -3.391 1.00 92.12 79 THR A N 1
ATOM 633 C CA . THR A 1 79 ? 1.106 -3.385 -3.186 1.00 92.12 79 THR A CA 1
ATOM 634 C C . THR A 1 79 ? 1.190 -4.335 -4.378 1.00 92.12 79 THR A C 1
ATOM 636 O O . THR A 1 79 ? 2.284 -4.613 -4.868 1.00 92.12 79 THR A O 1
ATOM 639 N N . MET A 1 80 ? 0.046 -4.814 -4.875 1.00 93.81 80 MET A N 1
ATOM 640 C CA . MET A 1 80 ? 0.012 -5.668 -6.060 1.00 93.81 80 MET A CA 1
ATOM 641 C C . MET A 1 80 ? 0.426 -4.899 -7.316 1.00 93.81 80 MET A C 1
ATOM 643 O O . MET A 1 80 ? 1.074 -5.474 -8.182 1.00 93.81 80 MET A O 1
ATOM 647 N N . ALA A 1 81 ? 0.117 -3.603 -7.419 1.00 91.94 81 ALA A N 1
ATOM 648 C CA . ALA A 1 81 ? 0.579 -2.775 -8.529 1.00 91.94 81 ALA A CA 1
ATOM 649 C C . ALA A 1 81 ? 2.112 -2.732 -8.566 1.00 91.94 81 ALA A C 1
ATOM 651 O O . ALA A 1 81 ? 2.696 -3.046 -9.597 1.00 91.94 81 ALA A O 1
ATOM 652 N N . ILE A 1 82 ? 2.756 -2.449 -7.426 1.00 90.19 82 ILE A N 1
ATOM 653 C CA . ILE A 1 82 ? 4.223 -2.462 -7.280 1.00 90.19 82 ILE A CA 1
ATOM 654 C C . ILE A 1 82 ? 4.795 -3.841 -7.628 1.00 90.19 82 ILE A C 1
ATOM 656 O O . ILE A 1 82 ? 5.801 -3.930 -8.330 1.00 90.19 82 ILE A O 1
ATOM 660 N N . PHE A 1 83 ? 4.136 -4.917 -7.189 1.00 92.75 83 PHE A N 1
ATOM 661 C CA . PHE A 1 83 ? 4.517 -6.279 -7.550 1.00 92.75 83 PHE A CA 1
ATOM 662 C C . PHE A 1 83 ? 4.508 -6.484 -9.072 1.00 92.75 83 PHE A C 1
ATOM 664 O O . PHE A 1 83 ? 5.545 -6.781 -9.658 1.00 92.75 83 PHE A O 1
ATOM 671 N N . PHE A 1 84 ? 3.367 -6.284 -9.736 1.00 92.62 84 PHE A N 1
ATOM 672 C CA . PHE A 1 84 ? 3.229 -6.551 -11.173 1.00 92.62 84 PHE A CA 1
ATOM 673 C C . PHE A 1 84 ? 4.082 -5.633 -12.050 1.00 92.62 84 PHE A C 1
ATOM 675 O O . PHE A 1 84 ? 4.529 -6.056 -13.115 1.00 92.62 84 PHE A O 1
ATOM 682 N N . ILE A 1 85 ? 4.350 -4.416 -11.581 1.00 89.25 85 ILE A N 1
ATOM 683 C CA . ILE A 1 85 ? 5.277 -3.478 -12.210 1.00 89.25 85 ILE A CA 1
ATOM 684 C C . ILE A 1 85 ? 6.709 -4.053 -12.263 1.00 89.25 85 ILE A C 1
ATOM 686 O O . ILE A 1 85 ? 7.381 -3.918 -13.286 1.00 89.25 85 ILE A O 1
ATOM 690 N N . ASN A 1 86 ? 7.148 -4.744 -11.205 1.00 89.62 86 ASN A N 1
ATOM 691 C CA . ASN A 1 86 ? 8.513 -5.268 -11.068 1.00 89.62 86 ASN A CA 1
ATOM 692 C C . ASN A 1 86 ? 8.687 -6.738 -11.499 1.0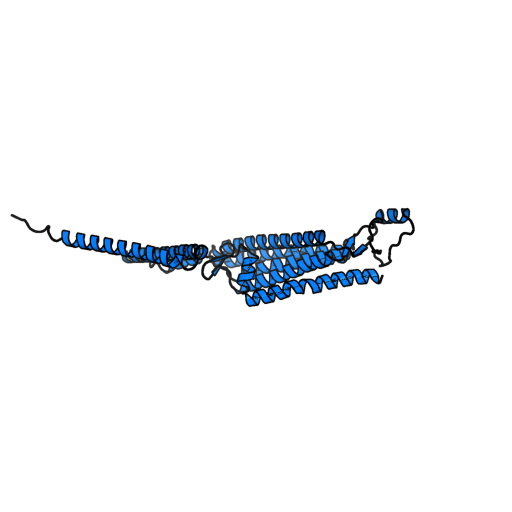0 89.62 86 ASN A C 1
ATOM 694 O O . ASN A 1 86 ? 9.817 -7.211 -11.614 1.00 89.62 86 ASN A O 1
ATOM 698 N N . VAL A 1 87 ? 7.600 -7.486 -11.726 1.00 92.94 87 VAL A N 1
ATOM 699 C CA . VAL A 1 87 ? 7.676 -8.920 -12.075 1.00 92.94 87 VAL A CA 1
ATOM 700 C C . VAL A 1 87 ? 8.192 -9.160 -13.489 1.00 92.94 87 VAL A C 1
ATOM 702 O O . VAL A 1 87 ? 9.002 -10.063 -13.685 1.00 92.94 87 VAL A O 1
ATOM 705 N N . PHE A 1 88 ? 7.677 -8.426 -14.476 1.00 90.00 88 PHE A N 1
ATOM 706 C CA . PHE A 1 88 ? 7.873 -8.776 -15.889 1.00 90.00 88 PHE A CA 1
ATOM 707 C C . PHE A 1 88 ? 9.037 -8.047 -16.553 1.00 90.00 88 PHE A C 1
ATOM 709 O O . PHE A 1 88 ? 9.604 -8.554 -17.520 1.00 90.00 88 PHE A O 1
ATOM 716 N N . ILE A 1 89 ? 9.361 -6.850 -16.067 1.00 89.06 89 ILE A N 1
ATOM 717 C CA . ILE A 1 89 ? 10.370 -5.979 -16.663 1.00 89.06 89 ILE A CA 1
ATOM 718 C C . ILE A 1 89 ? 11.318 -5.549 -15.551 1.00 89.06 89 ILE A C 1
ATOM 720 O O . ILE A 1 89 ? 10.910 -4.876 -14.603 1.00 89.06 89 ILE A O 1
ATOM 724 N N . LYS A 1 90 ? 12.586 -5.948 -15.675 1.00 88.44 90 LYS A N 1
ATOM 725 C CA . LYS A 1 90 ? 13.658 -5.520 -14.778 1.00 88.44 90 LYS A CA 1
ATOM 726 C C . LYS A 1 90 ? 14.214 -4.203 -15.301 1.00 88.44 90 LYS A C 1
ATOM 728 O O . LYS A 1 90 ? 14.504 -4.081 -16.490 1.00 88.44 90 LYS A O 1
ATOM 733 N N . GLN A 1 91 ? 14.376 -3.237 -14.404 1.00 85.06 91 GLN A N 1
ATOM 734 C CA . GLN A 1 91 ? 14.988 -1.952 -14.712 1.00 85.06 91 GLN A CA 1
ATOM 735 C C . GLN A 1 91 ? 16.372 -1.850 -14.073 1.00 85.06 91 GLN A C 1
ATOM 737 O O . GLN A 1 91 ? 16.582 -2.284 -12.938 1.00 85.06 91 GLN A O 1
ATOM 742 N N . SER A 1 92 ? 17.295 -1.215 -14.788 1.00 86.69 92 SER A N 1
ATOM 743 C CA . SER A 1 92 ? 18.554 -0.723 -14.238 1.00 86.69 92 SER A CA 1
ATOM 744 C C . SER A 1 92 ? 18.743 0.747 -14.612 1.00 86.69 92 SER A C 1
ATOM 746 O O . SER A 1 92 ? 18.429 1.156 -15.727 1.00 86.69 92 SER A O 1
ATOM 748 N N . ASN A 1 93 ? 19.268 1.543 -13.678 1.00 82.88 93 ASN A N 1
ATOM 749 C CA . ASN A 1 93 ? 19.690 2.928 -13.937 1.00 82.88 93 ASN A CA 1
ATOM 750 C C . ASN A 1 93 ? 21.180 3.019 -14.312 1.00 82.88 93 ASN A C 1
ATOM 752 O O . ASN A 1 93 ? 21.751 4.105 -14.375 1.00 82.88 93 ASN A O 1
ATOM 756 N N . ALA A 1 94 ? 21.831 1.869 -14.475 1.00 82.81 94 ALA A N 1
ATOM 757 C CA . ALA A 1 94 ? 23.228 1.761 -14.842 1.00 82.81 94 ALA A CA 1
ATOM 758 C C . ALA A 1 94 ? 23.353 0.850 -16.058 1.00 82.81 94 ALA A C 1
ATOM 760 O O . ALA A 1 94 ? 22.774 -0.240 -16.091 1.00 82.81 94 ALA A O 1
ATOM 761 N N . TYR A 1 95 ? 24.146 1.299 -17.026 1.00 83.94 95 TYR A N 1
ATOM 762 C CA . TYR A 1 95 ? 24.511 0.479 -18.166 1.00 83.94 95 TYR A CA 1
ATOM 763 C C . TYR A 1 95 ? 25.404 -0.681 -17.711 1.00 83.94 95 TYR A C 1
ATOM 765 O O . TYR A 1 95 ? 26.413 -0.477 -17.025 1.00 83.94 95 TYR A O 1
ATOM 773 N N . ASN A 1 96 ? 25.030 -1.898 -18.100 1.00 83.88 96 ASN A N 1
ATOM 774 C CA . ASN A 1 96 ? 25.814 -3.096 -17.855 1.00 83.88 96 ASN A CA 1
ATOM 775 C C . ASN A 1 96 ? 25.989 -3.866 -19.171 1.00 83.88 96 ASN A C 1
ATOM 777 O O . ASN A 1 96 ? 25.030 -4.483 -19.622 1.00 83.88 96 ASN A O 1
ATOM 781 N N . PRO A 1 97 ? 27.195 -3.882 -19.768 1.00 81.69 97 PRO A N 1
ATOM 782 C CA . PRO A 1 97 ? 27.423 -4.556 -21.049 1.00 81.69 97 PRO A CA 1
ATOM 783 C C . PRO A 1 97 ? 27.317 -6.085 -20.970 1.00 81.69 97 PRO A C 1
ATOM 785 O O . PRO A 1 97 ? 27.377 -6.750 -21.997 1.00 81.69 97 PRO A O 1
ATOM 788 N N . PHE A 1 98 ? 27.228 -6.653 -19.765 1.00 84.12 98 PHE A N 1
ATOM 789 C CA . PHE A 1 98 ? 27.146 -8.099 -19.553 1.00 84.12 98 PHE A CA 1
ATOM 790 C C . PHE A 1 98 ? 25.714 -8.607 -19.373 1.00 84.12 98 PHE A C 1
ATOM 792 O O . PHE A 1 98 ? 25.524 -9.808 -19.193 1.00 84.12 98 PHE A O 1
ATOM 799 N N . GLU A 1 99 ? 24.723 -7.717 -19.347 1.00 83.12 99 GLU A N 1
ATOM 800 C CA . GLU A 1 99 ? 23.321 -8.101 -19.241 1.00 83.12 99 GLU A CA 1
ATOM 801 C C . GLU A 1 99 ? 22.561 -7.681 -20.509 1.00 83.12 99 GLU A C 1
ATOM 803 O O . GLU A 1 99 ? 22.801 -6.606 -21.051 1.00 83.12 99 GLU A O 1
ATOM 808 N N . ASP A 1 100 ? 21.606 -8.509 -20.940 1.00 87.06 100 ASP A N 1
ATOM 809 C CA . ASP A 1 100 ? 20.762 -8.262 -22.117 1.00 87.06 100 ASP A CA 1
ATOM 810 C C . ASP A 1 100 ? 19.667 -7.224 -21.802 1.00 87.06 100 ASP A C 1
ATOM 812 O O . ASP A 1 100 ? 18.489 -7.558 -21.645 1.00 87.06 100 ASP A O 1
ATOM 816 N N . PHE A 1 101 ? 20.063 -5.962 -21.633 1.00 89.31 101 PHE A N 1
ATOM 817 C CA . PHE A 1 101 ? 19.149 -4.839 -21.426 1.00 89.31 101 PHE A CA 1
ATOM 818 C C . PHE A 1 101 ? 19.112 -3.912 -22.637 1.00 89.31 101 PHE A C 1
ATOM 820 O O . PHE A 1 101 ? 20.148 -3.467 -23.125 1.00 89.31 101 PHE A O 1
ATOM 827 N N . ASP A 1 102 ? 17.904 -3.501 -23.008 1.00 89.44 102 ASP A N 1
ATOM 828 C CA . ASP A 1 102 ? 17.677 -2.396 -23.930 1.00 89.44 102 ASP A CA 1
ATOM 829 C C . ASP A 1 102 ? 17.862 -1.082 -23.162 1.00 89.44 102 ASP A C 1
ATOM 831 O O . ASP A 1 102 ? 17.048 -0.719 -22.302 1.00 89.44 102 ASP A O 1
ATOM 835 N N . CYS A 1 103 ? 18.953 -0.371 -23.438 1.00 89.88 103 CYS A N 1
ATOM 836 C CA . CYS A 1 103 ? 19.313 0.859 -22.741 1.00 89.88 103 CYS A CA 1
ATOM 837 C C . CYS A 1 103 ? 19.013 2.101 -23.579 1.00 89.88 103 CYS A C 1
ATOM 839 O O . CYS A 1 103 ? 19.240 2.138 -24.785 1.00 89.88 103 CYS A O 1
ATOM 841 N N . PHE A 1 104 ? 18.527 3.152 -22.923 1.00 88.44 104 PHE A N 1
ATOM 842 C CA . PHE A 1 104 ? 18.126 4.397 -23.566 1.00 88.44 104 PHE A CA 1
ATOM 843 C C . PHE A 1 104 ? 18.704 5.607 -22.829 1.00 88.44 104 PHE A C 1
ATOM 845 O O . PHE A 1 104 ? 18.733 5.656 -21.595 1.00 88.44 104 PHE A O 1
ATOM 852 N N . TYR A 1 105 ? 19.104 6.628 -23.587 1.00 83.69 105 TYR A N 1
ATOM 853 C CA . TYR A 1 105 ? 19.376 7.956 -23.042 1.00 83.69 105 TYR A CA 1
ATOM 854 C C . TYR A 1 105 ? 18.079 8.638 -22.592 1.00 83.69 105 TYR A C 1
ATOM 856 O O . TYR A 1 105 ? 16.981 8.311 -23.053 1.00 83.69 105 TYR A O 1
ATOM 864 N N . THR A 1 106 ? 18.200 9.681 -21.766 1.00 74.75 106 THR A N 1
ATOM 865 C CA . THR A 1 106 ? 17.072 10.520 -21.320 1.00 74.75 106 THR A CA 1
ATOM 866 C C . THR A 1 106 ? 16.222 11.043 -22.485 1.00 74.75 106 THR A C 1
ATOM 868 O O . THR A 1 106 ? 14.996 11.130 -22.375 1.00 74.75 106 THR A O 1
ATOM 871 N N . ASN A 1 107 ? 16.872 11.321 -23.620 1.00 77.31 107 ASN A N 1
ATOM 872 C CA . ASN A 1 107 ? 16.264 11.831 -24.852 1.00 77.31 107 ASN A CA 1
ATOM 873 C C . ASN A 1 107 ? 15.433 10.764 -25.596 1.00 77.31 107 ASN A C 1
ATOM 875 O O . ASN A 1 107 ? 14.676 11.092 -26.505 1.00 77.31 107 ASN A O 1
ATOM 879 N N . GLY A 1 108 ? 15.527 9.493 -25.185 1.00 76.44 108 GLY A N 1
ATOM 880 C CA . GLY A 1 108 ? 14.810 8.360 -25.773 1.00 76.44 108 GLY A CA 1
ATOM 881 C C . GLY A 1 108 ? 15.549 7.654 -26.911 1.00 76.44 108 GLY A C 1
ATOM 882 O O . GLY A 1 108 ? 14.971 6.742 -27.516 1.00 76.44 108 GLY A O 1
ATOM 883 N N . ASP A 1 109 ? 16.785 8.062 -27.190 1.00 83.00 109 ASP A N 1
ATOM 884 C CA . ASP A 1 109 ? 17.680 7.397 -28.135 1.00 83.00 109 ASP A CA 1
ATOM 885 C C . ASP A 1 109 ? 18.231 6.117 -27.513 1.00 83.00 109 ASP A C 1
ATOM 887 O O . ASP A 1 109 ? 18.561 6.083 -26.327 1.00 83.00 109 ASP A O 1
ATOM 891 N N . GLU A 1 110 ? 18.272 5.061 -28.313 1.00 85.25 110 GLU A N 1
ATOM 892 C CA . GLU A 1 110 ? 18.791 3.758 -27.909 1.00 85.25 110 GLU A CA 1
ATOM 893 C C . GLU A 1 110 ? 20.319 3.794 -27.844 1.00 85.25 110 GLU A C 1
ATOM 895 O O . GLU A 1 110 ? 20.974 4.459 -28.649 1.00 85.25 110 GLU A O 1
ATOM 900 N N . ILE A 1 111 ? 20.874 3.101 -26.858 1.00 83.25 111 ILE A N 1
ATOM 901 C CA . ILE A 1 111 ? 22.308 3.000 -26.623 1.00 83.25 111 ILE A CA 1
ATOM 902 C C . ILE A 1 111 ? 22.771 1.661 -27.182 1.00 83.25 111 ILE A C 1
ATOM 904 O O . ILE A 1 111 ? 22.533 0.627 -26.568 1.00 83.25 111 ILE A O 1
ATOM 908 N N . ASN A 1 112 ? 23.471 1.707 -28.314 1.00 81.06 112 ASN A N 1
ATOM 909 C CA . ASN A 1 112 ? 24.153 0.559 -28.904 1.00 81.06 112 ASN A CA 1
ATOM 910 C C . ASN A 1 112 ? 25.643 0.896 -29.031 1.00 81.06 112 ASN A C 1
ATOM 912 O O . ASN A 1 112 ? 26.030 1.504 -30.027 1.00 81.06 112 ASN A O 1
ATOM 916 N N . PRO A 1 113 ? 26.472 0.593 -28.012 1.00 77.75 113 PRO A N 1
ATOM 917 C CA . PRO A 1 113 ? 27.901 0.850 -28.099 1.00 77.75 113 PRO A CA 1
ATOM 918 C C . PRO A 1 113 ? 28.528 -0.111 -29.109 1.00 77.75 113 PRO A C 1
ATOM 920 O O . PRO A 1 113 ? 28.303 -1.321 -29.047 1.00 77.75 113 PRO A O 1
ATOM 923 N N . GLU A 1 114 ? 29.322 0.423 -30.034 1.00 75.62 114 GLU A N 1
ATOM 924 C CA . GLU A 1 114 ? 29.995 -0.383 -31.059 1.00 75.62 114 GLU A CA 1
ATOM 925 C C . GLU A 1 114 ? 31.257 -1.049 -30.494 1.00 75.62 114 GLU A C 1
ATOM 927 O O . GLU A 1 114 ? 31.713 -2.077 -31.002 1.00 75.62 114 GLU A O 1
ATOM 932 N N . THR A 1 115 ? 31.808 -0.493 -29.407 1.00 81.31 115 THR A N 1
ATOM 933 C CA . THR A 1 115 ? 33.021 -0.992 -28.751 1.00 81.31 115 THR A CA 1
ATOM 934 C C . THR A 1 115 ? 32.854 -1.197 -27.242 1.00 81.31 115 THR A C 1
ATOM 936 O O . THR A 1 115 ? 32.027 -0.580 -26.569 1.00 81.31 115 THR A O 1
ATOM 939 N N . ILE A 1 116 ? 33.691 -2.075 -26.678 1.00 79.19 116 ILE A N 1
ATOM 940 C CA . ILE A 1 116 ? 33.734 -2.336 -25.230 1.00 79.19 116 ILE A CA 1
ATOM 941 C C . ILE A 1 116 ? 34.217 -1.096 -24.455 1.00 79.19 116 ILE A C 1
ATOM 943 O O . ILE A 1 116 ? 33.765 -0.856 -23.338 1.00 79.19 116 ILE A O 1
ATOM 947 N N . GLU A 1 117 ? 35.109 -0.293 -25.037 1.00 80.56 117 GLU A N 1
ATOM 948 C CA . GLU A 1 117 ? 35.614 0.940 -24.419 1.00 80.56 117 GLU A CA 1
ATOM 949 C C . GLU A 1 117 ? 34.490 1.969 -24.240 1.00 80.56 117 GLU A C 1
ATOM 951 O O . GLU A 1 117 ? 34.283 2.448 -23.124 1.00 80.56 117 GLU A O 1
ATOM 956 N N . GLU A 1 118 ? 33.671 2.198 -25.272 1.00 80.50 118 GLU A N 1
ATOM 957 C CA . GLU A 1 118 ? 32.476 3.053 -25.186 1.00 80.50 118 GLU A CA 1
ATOM 958 C C . GLU A 1 118 ? 31.485 2.558 -24.123 1.00 80.50 118 GLU A C 1
ATOM 960 O O . GLU A 1 118 ? 30.940 3.344 -23.345 1.00 80.50 118 GLU A O 1
ATOM 965 N N . ALA A 1 119 ? 31.283 1.242 -24.033 1.00 78.31 119 ALA A N 1
ATOM 966 C CA . ALA A 1 119 ? 30.449 0.624 -23.005 1.00 78.31 119 ALA A CA 1
ATOM 967 C C . ALA A 1 119 ? 30.943 0.920 -21.572 1.00 78.31 119 ALA A C 1
ATOM 969 O O . ALA A 1 119 ? 30.134 1.172 -20.670 1.00 78.31 119 ALA A O 1
ATOM 970 N N . PHE A 1 120 ? 32.260 0.916 -21.340 1.00 79.50 120 PHE A N 1
ATOM 971 C CA . PHE A 1 120 ? 32.837 1.259 -20.036 1.00 7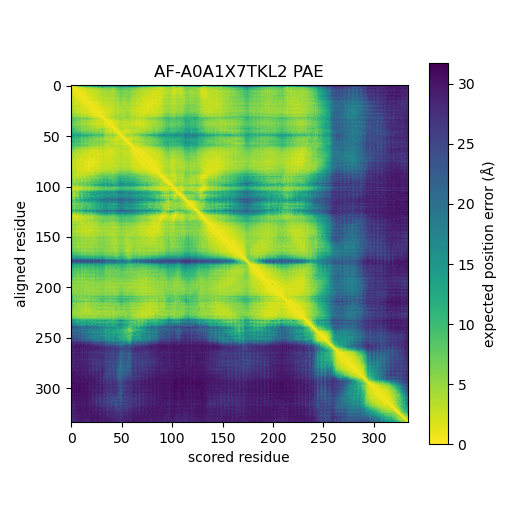9.50 120 PHE A CA 1
ATOM 972 C C . PHE A 1 120 ? 32.794 2.761 -19.745 1.00 79.50 120 PHE A C 1
ATOM 974 O O . PHE A 1 120 ? 32.527 3.150 -18.603 1.00 79.50 120 PHE A O 1
ATOM 981 N N . GLU A 1 121 ? 32.988 3.608 -20.755 1.00 82.94 121 GLU A N 1
ATOM 982 C CA . GLU A 1 121 ? 32.821 5.056 -20.614 1.00 82.94 121 GLU A CA 1
ATOM 983 C C . GLU A 1 121 ? 31.381 5.420 -20.247 1.00 82.94 121 GLU A C 1
ATOM 985 O O . GLU A 1 121 ? 31.159 6.222 -19.339 1.00 82.94 121 GLU A O 1
ATOM 990 N N . LEU A 1 122 ? 30.394 4.775 -20.873 1.00 80.00 122 LEU A N 1
ATOM 991 C CA . LEU A 1 122 ? 28.976 4.974 -20.568 1.00 80.00 122 LEU A CA 1
ATOM 992 C C . LEU A 1 122 ? 28.632 4.579 -19.137 1.00 80.00 122 LEU A C 1
ATOM 994 O O . LEU A 1 122 ? 27.914 5.316 -18.459 1.00 80.00 122 LEU A O 1
ATOM 998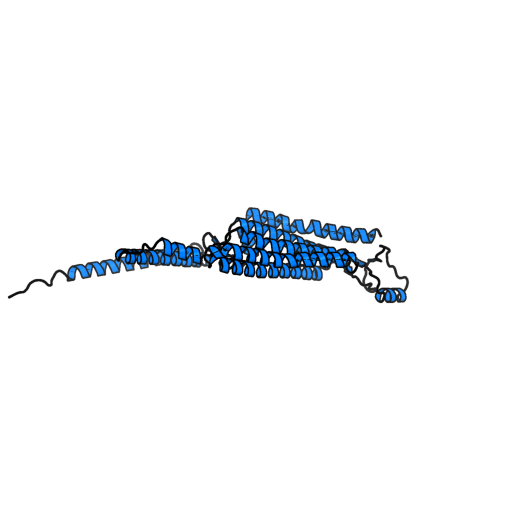 N N . ARG A 1 123 ? 29.196 3.469 -18.653 1.00 77.06 123 ARG A N 1
ATOM 999 C CA . ARG A 1 123 ? 29.041 3.023 -17.263 1.00 77.06 123 ARG A CA 1
ATOM 1000 C C . ARG A 1 123 ? 29.649 4.002 -16.253 1.00 77.06 123 ARG A C 1
ATOM 1002 O O . ARG A 1 123 ? 29.123 4.136 -15.153 1.00 77.06 123 ARG A O 1
ATOM 1009 N N . SER A 1 124 ? 30.757 4.648 -16.613 1.00 75.38 124 SER A N 1
ATOM 1010 C CA . SER A 1 124 ? 31.442 5.651 -15.784 1.00 75.38 124 SER A CA 1
ATOM 1011 C C . SER A 1 124 ? 30.825 7.051 -15.913 1.00 75.38 124 SER A C 1
ATOM 1013 O O . SER A 1 124 ? 31.046 7.931 -15.079 1.00 75.38 124 SER A O 1
ATOM 1015 N N . SER A 1 125 ? 30.037 7.283 -16.964 1.00 74.75 125 SER A N 1
ATOM 1016 C CA . SER A 1 125 ? 29.430 8.580 -17.223 1.00 74.75 125 SER A CA 1
ATOM 1017 C C . SER A 1 125 ? 28.340 8.897 -16.199 1.00 74.75 125 SER A C 1
ATOM 1019 O O . SER A 1 125 ? 27.496 8.069 -15.874 1.00 74.75 125 SER A O 1
ATOM 1021 N N . ASN A 1 126 ? 28.298 10.148 -15.738 1.00 69.31 126 ASN A N 1
ATOM 1022 C CA . ASN A 1 126 ? 27.268 10.637 -14.813 1.00 69.31 126 ASN A CA 1
ATOM 1023 C C . ASN A 1 126 ? 25.916 10.902 -15.518 1.00 69.31 126 ASN A C 1
ATOM 1025 O O . ASN A 1 126 ? 25.129 11.748 -15.090 1.00 69.31 126 ASN A O 1
ATOM 1029 N N . ARG A 1 127 ? 25.683 10.254 -16.667 1.00 73.06 127 ARG A N 1
ATOM 1030 C CA . ARG A 1 127 ? 24.463 10.402 -17.463 1.00 73.06 127 ARG A CA 1
ATOM 1031 C C . ARG A 1 127 ? 23.409 9.438 -16.935 1.00 73.06 127 ARG A C 1
ATOM 1033 O O . ARG A 1 127 ? 23.709 8.305 -16.582 1.00 73.06 127 ARG A O 1
ATOM 1040 N N . ILE A 1 128 ? 22.160 9.889 -16.913 1.00 74.25 128 ILE A N 1
ATOM 1041 C CA . ILE A 1 128 ? 21.027 9.045 -16.534 1.00 74.25 128 ILE A CA 1
ATOM 1042 C C . ILE A 1 128 ? 20.733 8.119 -17.716 1.00 74.25 128 ILE A C 1
ATOM 1044 O O . ILE A 1 128 ? 20.290 8.578 -18.770 1.00 74.25 128 ILE A O 1
ATOM 1048 N N . ILE A 1 129 ? 21.018 6.832 -17.542 1.00 84.62 129 ILE A N 1
ATOM 1049 C CA . ILE A 1 129 ? 20.737 5.781 -18.519 1.00 84.62 129 ILE A CA 1
ATOM 1050 C C . ILE A 1 129 ? 19.609 4.920 -17.957 1.00 84.62 129 ILE A C 1
ATOM 1052 O O . ILE A 1 129 ? 19.680 4.475 -16.814 1.00 84.62 129 ILE A O 1
ATOM 1056 N N . GLU A 1 130 ? 18.564 4.695 -18.748 1.00 87.06 130 GLU A N 1
ATOM 1057 C CA . GLU A 1 130 ? 17.458 3.812 -18.377 1.00 87.06 130 GLU A CA 1
ATOM 1058 C C . GLU A 1 130 ? 17.550 2.524 -19.191 1.00 87.06 130 GLU A C 1
ATOM 1060 O O . GLU A 1 130 ? 17.419 2.554 -20.412 1.00 87.06 130 GLU A O 1
ATOM 1065 N N . CYS A 1 131 ? 17.763 1.402 -18.514 1.00 89.19 131 CYS A N 1
ATOM 1066 C CA . CYS A 1 131 ? 17.889 0.082 -19.117 1.00 89.19 131 CYS A CA 1
ATOM 1067 C C . CYS A 1 131 ? 16.693 -0.793 -18.739 1.00 89.19 131 CYS A C 1
ATOM 1069 O O . CYS A 1 131 ? 16.347 -0.880 -17.557 1.00 89.19 131 CYS A O 1
ATOM 1071 N N . TYR A 1 132 ? 16.100 -1.472 -19.722 1.00 89.94 132 TYR A N 1
ATOM 1072 C CA . TYR A 1 132 ? 14.946 -2.358 -19.554 1.00 89.94 132 TYR A CA 1
ATOM 1073 C C . TYR A 1 132 ? 15.254 -3.749 -20.105 1.00 89.94 132 TYR A C 1
ATOM 1075 O O . TYR A 1 132 ? 15.810 -3.877 -21.188 1.00 89.94 132 TYR A O 1
ATOM 1083 N N . ALA A 1 133 ? 14.865 -4.792 -19.381 1.00 91.00 133 ALA A N 1
ATOM 1084 C CA . ALA A 1 133 ? 14.954 -6.165 -19.865 1.00 91.00 133 ALA A CA 1
ATOM 1085 C C . ALA A 1 133 ? 13.672 -6.929 -19.542 1.00 91.00 133 ALA A C 1
ATOM 1087 O O . ALA A 1 133 ? 13.128 -6.820 -18.435 1.00 91.00 133 ALA A O 1
ATOM 1088 N N . TRP A 1 134 ? 13.220 -7.754 -20.487 1.00 90.62 134 TRP A N 1
ATOM 1089 C CA . TRP A 1 134 ? 12.188 -8.761 -20.244 1.00 90.62 134 TRP A CA 1
ATOM 1090 C C . TRP A 1 134 ? 12.771 -9.894 -19.404 1.00 90.62 134 TRP A C 1
ATOM 1092 O O . TRP A 1 134 ? 13.216 -10.919 -19.918 1.00 90.62 134 TRP A O 1
ATOM 1102 N N . GLN A 1 135 ? 12.783 -9.700 -18.090 1.00 90.12 135 GLN A N 1
ATOM 1103 C CA . GLN A 1 135 ? 13.281 -10.688 -17.149 1.00 90.12 135 GLN A CA 1
ATOM 1104 C C . GLN A 1 135 ? 12.275 -10.889 -16.028 1.00 90.12 135 GLN A C 1
ATOM 1106 O O . GLN A 1 135 ? 11.831 -9.947 -15.374 1.00 90.12 135 GLN A O 1
ATOM 1111 N N . LEU A 1 136 ? 11.946 -12.156 -15.795 1.00 90.62 136 LEU A N 1
ATOM 1112 C CA . LEU A 1 136 ? 10.952 -12.564 -14.820 1.00 90.62 136 LEU A CA 1
ATOM 1113 C C . LEU A 1 136 ? 11.561 -12.487 -13.405 1.00 90.62 136 LEU A C 1
ATOM 1115 O O . LEU A 1 136 ? 12.174 -13.437 -12.918 1.00 90.62 136 LEU A O 1
ATOM 1119 N N . ASN A 1 137 ? 11.432 -11.330 -12.752 1.00 90.44 137 ASN A N 1
ATOM 1120 C CA . ASN A 1 137 ? 12.040 -11.020 -11.453 1.00 90.44 137 ASN A CA 1
ATOM 1121 C C . ASN A 1 137 ? 11.049 -11.204 -10.291 1.00 90.44 137 ASN A C 1
ATOM 1123 O O . ASN A 1 137 ? 10.761 -10.278 -9.530 1.00 90.44 137 ASN A O 1
ATOM 1127 N N . ILE A 1 138 ? 10.522 -12.423 -10.128 1.00 91.69 138 ILE A N 1
ATOM 1128 C CA . ILE A 1 138 ? 9.570 -12.723 -9.043 1.00 91.69 138 ILE A CA 1
ATOM 1129 C C . ILE A 1 138 ? 10.189 -12.428 -7.676 1.00 91.69 138 ILE A C 1
ATOM 1131 O O . ILE A 1 138 ? 9.535 -11.819 -6.838 1.00 91.69 138 ILE A O 1
ATOM 1135 N N . ALA A 1 139 ? 11.438 -12.834 -7.436 1.00 90.12 139 ALA A N 1
ATOM 1136 C CA . ALA A 1 139 ? 12.059 -12.698 -6.120 1.00 90.12 139 ALA A CA 1
ATOM 1137 C C . ALA A 1 139 ? 12.198 -11.227 -5.692 1.00 90.12 139 ALA A C 1
ATOM 1139 O O . ALA A 1 139 ? 11.817 -10.877 -4.573 1.00 90.12 139 ALA A O 1
ATOM 1140 N N . GLY A 1 140 ? 12.680 -10.360 -6.590 1.00 88.94 140 GLY A N 1
ATOM 1141 C CA . GLY A 1 140 ? 12.781 -8.925 -6.326 1.00 88.94 140 GLY A CA 1
ATOM 1142 C C . GLY A 1 140 ? 11.412 -8.282 -6.116 1.00 88.94 140 GLY A C 1
ATOM 1143 O O . GLY A 1 140 ? 11.214 -7.575 -5.127 1.00 88.94 140 GLY A O 1
ATOM 1144 N N . ALA A 1 141 ? 10.445 -8.606 -6.979 1.00 90.06 141 ALA A N 1
ATOM 1145 C CA . ALA A 1 141 ? 9.093 -8.069 -6.885 1.00 90.06 141 ALA A CA 1
ATOM 1146 C C . ALA A 1 141 ? 8.367 -8.509 -5.601 1.00 90.06 141 ALA A C 1
ATOM 1148 O O . ALA A 1 141 ? 7.748 -7.682 -4.933 1.00 90.06 141 ALA A O 1
ATOM 1149 N N . VAL A 1 142 ? 8.467 -9.790 -5.212 1.00 93.38 142 VAL A N 1
ATOM 1150 C CA . VAL A 1 142 ? 7.923 -10.294 -3.936 1.00 93.38 142 VAL A CA 1
ATOM 1151 C C . VAL A 1 142 ? 8.580 -9.569 -2.765 1.00 93.38 142 VAL A C 1
ATOM 1153 O O . VAL A 1 142 ? 7.876 -9.157 -1.843 1.00 93.38 142 VAL A O 1
ATOM 1156 N N . GLY A 1 143 ? 9.904 -9.393 -2.797 1.00 91.12 143 GLY A N 1
ATOM 1157 C CA . GLY A 1 143 ? 10.646 -8.686 -1.755 1.00 91.12 143 GLY A CA 1
ATOM 1158 C C . GLY A 1 143 ? 10.157 -7.250 -1.569 1.00 91.12 143 GLY A C 1
ATOM 1159 O O . GLY A 1 143 ? 9.818 -6.857 -0.452 1.00 91.12 143 GLY A O 1
ATOM 1160 N N . GLN A 1 144 ? 10.041 -6.492 -2.661 1.00 88.31 144 GLN A N 1
ATOM 1161 C CA . GLN A 1 144 ? 9.540 -5.115 -2.639 1.00 88.31 144 GLN A CA 1
ATOM 1162 C C . GLN A 1 144 ? 8.084 -5.042 -2.172 1.00 88.31 144 GLN A C 1
ATOM 1164 O O . GLN A 1 144 ? 7.779 -4.297 -1.245 1.00 88.31 144 GLN A O 1
ATOM 1169 N N . ALA A 1 145 ? 7.193 -5.856 -2.744 1.00 90.88 145 ALA A N 1
ATOM 1170 C CA . ALA A 1 145 ? 5.780 -5.864 -2.377 1.00 90.88 145 ALA A CA 1
ATOM 1171 C C . ALA A 1 145 ? 5.570 -6.234 -0.900 1.00 90.88 145 ALA A C 1
ATOM 1173 O O . ALA A 1 145 ? 4.804 -5.576 -0.193 1.00 90.88 145 ALA A O 1
ATOM 1174 N N . THR A 1 146 ? 6.295 -7.242 -0.406 1.00 91.25 146 THR A N 1
ATOM 1175 C CA . THR A 1 146 ? 6.243 -7.660 1.002 1.00 91.25 146 THR A CA 1
ATOM 1176 C C . THR A 1 146 ? 6.762 -6.558 1.919 1.00 91.25 146 THR A C 1
ATOM 1178 O O . THR A 1 146 ? 6.121 -6.257 2.924 1.00 91.25 146 THR A O 1
ATOM 1181 N N . ALA A 1 147 ? 7.880 -5.915 1.567 1.00 89.12 147 ALA A N 1
ATOM 1182 C CA . ALA A 1 147 ? 8.426 -4.800 2.334 1.00 89.12 147 ALA A CA 1
ATOM 1183 C C . ALA A 1 147 ? 7.445 -3.619 2.391 1.00 89.12 147 ALA A C 1
ATOM 1185 O O . ALA A 1 147 ? 7.190 -3.087 3.472 1.00 89.12 147 ALA A O 1
ATOM 1186 N N . THR A 1 148 ? 6.836 -3.252 1.260 1.00 87.56 148 THR A N 1
ATOM 1187 C CA . THR A 1 148 ? 5.824 -2.190 1.194 1.00 87.56 148 THR A CA 1
ATOM 1188 C C . THR A 1 148 ? 4.603 -2.515 2.049 1.00 87.56 148 THR A C 1
ATOM 1190 O O . THR A 1 148 ? 4.150 -1.663 2.816 1.00 87.56 148 THR A O 1
ATOM 1193 N N . LEU A 1 149 ? 4.079 -3.741 1.953 1.00 87.25 149 LEU A N 1
ATOM 1194 C CA . LEU A 1 149 ? 2.911 -4.168 2.720 1.00 87.25 149 LEU A CA 1
ATOM 1195 C C . LEU A 1 149 ? 3.201 -4.187 4.222 1.00 87.25 149 LEU A C 1
ATOM 1197 O O . LEU A 1 149 ? 2.423 -3.646 5.004 1.00 87.25 149 LEU A O 1
ATOM 1201 N N . LEU A 1 150 ? 4.332 -4.773 4.624 1.00 89.50 150 LEU A N 1
ATOM 1202 C CA . LEU A 1 150 ? 4.744 -4.854 6.022 1.00 89.50 150 LEU A CA 1
ATOM 1203 C C . LEU A 1 150 ? 4.954 -3.459 6.615 1.00 89.50 150 LEU A C 1
ATOM 1205 O O . LEU A 1 150 ? 4.483 -3.184 7.718 1.00 89.50 150 LEU A O 1
ATOM 1209 N N . PHE A 1 151 ? 5.618 -2.569 5.874 1.00 85.81 151 PHE A N 1
ATOM 1210 C CA . PHE A 1 151 ? 5.836 -1.193 6.304 1.00 85.81 151 PHE A CA 1
ATOM 1211 C C . PHE A 1 151 ? 4.514 -0.439 6.467 1.00 85.81 151 PHE A C 1
ATOM 1213 O O . PHE A 1 151 ? 4.267 0.146 7.521 1.00 85.81 151 PHE A O 1
ATOM 1220 N N . SER A 1 152 ? 3.636 -0.499 5.460 1.00 83.56 152 SER A N 1
ATOM 1221 C CA . SER A 1 152 ? 2.298 0.096 5.527 1.00 83.56 152 SER A CA 1
ATOM 1222 C C . SER A 1 152 ? 1.531 -0.405 6.745 1.00 83.56 152 SER A C 1
ATOM 1224 O O . SER A 1 152 ? 0.979 0.382 7.515 1.00 83.56 152 SER A O 1
ATOM 1226 N N . TRP A 1 153 ? 1.553 -1.717 6.966 1.00 84.69 153 TRP A N 1
ATOM 1227 C CA . TRP A 1 153 ? 0.818 -2.337 8.051 1.00 84.69 153 TRP A CA 1
ATOM 1228 C C . TRP A 1 153 ? 1.353 -1.946 9.431 1.00 84.69 153 TRP A C 1
ATOM 1230 O O . TRP A 1 153 ? 0.567 -1.651 10.338 1.00 84.69 153 TRP A O 1
ATOM 1240 N N . ALA A 1 154 ? 2.677 -1.889 9.586 1.00 87.12 154 ALA A N 1
ATOM 1241 C CA . ALA A 1 154 ? 3.321 -1.430 10.810 1.00 87.12 154 ALA A CA 1
ATOM 1242 C C . ALA A 1 154 ? 2.948 0.027 11.117 1.00 87.12 154 ALA A C 1
ATOM 1244 O O . ALA A 1 154 ? 2.537 0.330 12.238 1.00 87.12 154 ALA A O 1
ATOM 1245 N N . VAL A 1 155 ? 3.008 0.910 10.114 1.00 82.56 155 VAL A N 1
ATOM 1246 C CA . VAL A 1 155 ? 2.635 2.325 10.262 1.00 82.56 155 VAL A CA 1
ATOM 1247 C C . VAL A 1 155 ? 1.166 2.462 10.663 1.00 82.56 155 VAL A C 1
ATOM 1249 O O . VAL A 1 155 ? 0.879 3.109 11.669 1.00 82.56 155 VAL A O 1
ATOM 1252 N N . VAL A 1 156 ? 0.238 1.804 9.955 1.00 81.62 156 VAL A N 1
ATOM 1253 C CA . VAL A 1 156 ? -1.197 1.816 10.307 1.00 81.62 156 VAL A CA 1
ATOM 1254 C C . VAL A 1 156 ? -1.408 1.354 11.746 1.00 81.62 156 VAL A C 1
ATOM 1256 O O . VAL A 1 156 ? -2.139 1.998 12.498 1.00 81.62 156 VAL A O 1
ATOM 1259 N N . SER A 1 157 ? -0.763 0.257 12.147 1.00 83.06 157 SER A N 1
ATOM 1260 C CA . SER A 1 157 ? -0.948 -0.340 13.473 1.00 83.06 157 SER A CA 1
ATOM 1261 C C . SER A 1 157 ? -0.451 0.579 14.589 1.00 83.06 157 SER A C 1
ATOM 1263 O O . SER A 1 157 ? -1.181 0.822 15.551 1.00 83.06 157 SER A O 1
ATOM 1265 N N . VAL A 1 158 ? 0.759 1.131 14.447 1.00 85.12 158 VAL A N 1
ATOM 1266 C CA . VAL A 1 158 ? 1.356 2.041 15.438 1.00 85.12 158 VAL A CA 1
ATOM 1267 C C . VAL A 1 158 ? 0.541 3.324 15.555 1.00 85.12 158 VAL A C 1
ATOM 1269 O O . VAL A 1 158 ? 0.192 3.727 16.663 1.00 85.12 158 VAL A O 1
ATOM 1272 N N . VAL A 1 159 ? 0.188 3.948 14.429 1.00 82.31 159 VAL A N 1
ATOM 1273 C CA . VAL A 1 159 ? -0.581 5.198 14.437 1.00 82.31 159 VAL A CA 1
ATOM 1274 C C . VAL A 1 159 ? -1.973 4.966 15.024 1.00 82.31 159 VAL A C 1
ATOM 1276 O O . VAL A 1 159 ? -2.399 5.722 15.895 1.00 82.31 159 VAL A O 1
ATOM 1279 N N . THR A 1 160 ? -2.662 3.893 14.626 1.00 81.06 160 THR A N 1
ATOM 1280 C CA . THR A 1 160 ? -3.985 3.567 15.181 1.00 81.06 160 THR A CA 1
ATOM 1281 C C . THR A 1 160 ? -3.915 3.343 16.691 1.00 81.06 160 THR A C 1
ATOM 1283 O O . THR A 1 160 ? -4.761 3.847 17.428 1.00 81.06 160 THR A O 1
ATOM 1286 N N . TRP A 1 161 ? -2.885 2.648 17.178 1.00 84.00 161 TRP A N 1
ATOM 1287 C CA . TRP A 1 161 ? -2.674 2.446 18.611 1.00 84.00 161 TRP A CA 1
ATOM 1288 C C . TRP A 1 161 ? -2.450 3.765 19.366 1.00 84.00 161 TRP A C 1
ATOM 1290 O O . TRP A 1 161 ? -3.101 3.996 20.388 1.00 84.00 161 TRP A O 1
ATOM 1300 N N . ILE A 1 162 ? -1.593 4.656 18.847 1.00 84.19 162 ILE A N 1
ATOM 1301 C CA . ILE A 1 162 ? -1.358 5.990 19.428 1.00 84.19 162 ILE A CA 1
ATOM 1302 C C . ILE A 1 162 ? -2.670 6.778 19.501 1.00 84.19 162 ILE A C 1
ATOM 1304 O O . ILE A 1 162 ? -2.971 7.370 20.538 1.00 84.19 162 ILE A O 1
ATOM 1308 N N . MET A 1 163 ? -3.465 6.764 18.429 1.00 81.75 163 MET A N 1
ATOM 1309 C CA . MET A 1 163 ? -4.728 7.503 18.350 1.00 81.75 163 MET A CA 1
ATOM 1310 C C . MET A 1 163 ? -5.771 6.974 19.333 1.00 81.75 163 MET A C 1
ATOM 1312 O O . MET A 1 163 ? -6.378 7.763 20.055 1.00 81.75 163 MET A O 1
ATOM 1316 N N . LEU A 1 164 ? -5.929 5.652 19.431 1.00 78.62 164 LEU A N 1
ATOM 1317 C CA . LEU A 1 164 ? -6.833 5.034 20.404 1.00 78.62 164 LEU A CA 1
ATOM 1318 C C . LEU A 1 164 ? -6.414 5.352 21.844 1.00 78.62 164 LEU A C 1
ATOM 1320 O O . LEU A 1 164 ? -7.255 5.698 22.672 1.00 78.62 164 LEU A O 1
ATOM 1324 N N . LYS A 1 165 ? -5.110 5.313 22.145 1.00 83.06 165 LYS A N 1
ATOM 1325 C CA . LYS A 1 165 ? -4.595 5.688 23.471 1.00 83.06 165 LYS A CA 1
ATOM 1326 C C . LYS A 1 165 ? -4.767 7.172 23.781 1.00 83.06 165 LYS A C 1
ATOM 1328 O O . LYS A 1 165 ? -5.087 7.527 24.916 1.00 83.06 165 LYS A O 1
ATOM 1333 N N . ALA A 1 166 ? -4.571 8.041 22.794 1.00 80.75 166 ALA A N 1
ATOM 1334 C CA . ALA A 1 166 ? -4.829 9.467 22.941 1.00 80.75 166 ALA A CA 1
ATOM 1335 C C . ALA A 1 166 ? -6.313 9.727 23.224 1.00 80.75 166 ALA A C 1
ATOM 1337 O O . ALA A 1 166 ? -6.619 10.514 24.117 1.00 80.75 166 ALA A O 1
ATOM 1338 N N . TYR A 1 167 ? -7.206 9.028 22.520 1.00 77.19 167 TYR A N 1
ATOM 1339 C CA . TYR A 1 167 ? -8.652 9.123 22.695 1.00 77.19 167 TYR A CA 1
ATOM 1340 C C . TYR A 1 167 ? -9.120 8.611 24.067 1.00 77.19 167 TYR A C 1
ATOM 1342 O O . TYR A 1 167 ? -9.891 9.291 24.740 1.00 77.19 167 TYR A O 1
ATOM 1350 N N . GLU A 1 168 ? -8.594 7.478 24.547 1.00 76.69 168 GLU A N 1
ATOM 1351 C CA . GLU A 1 168 ? -8.877 6.947 25.896 1.00 76.69 168 GLU A CA 1
ATOM 1352 C C . GLU A 1 168 ? -8.594 7.984 26.986 1.00 76.69 168 GLU A C 1
ATOM 1354 O O . GLU A 1 168 ? -9.399 8.214 27.887 1.00 76.69 168 GLU A O 1
ATOM 1359 N N . LYS A 1 169 ? -7.455 8.671 26.870 1.00 79.12 169 LYS A N 1
ATOM 1360 C CA . LYS A 1 169 ? -7.070 9.723 27.811 1.00 79.12 169 LYS A CA 1
ATOM 1361 C C . LYS A 1 169 ? -8.027 10.921 27.781 1.00 79.12 169 LYS A C 1
ATOM 1363 O O . LYS A 1 169 ? -8.012 11.699 28.736 1.00 79.12 169 LYS A O 1
ATOM 1368 N N . MET A 1 170 ? -8.810 11.085 26.709 1.00 73.38 170 MET A N 1
ATOM 1369 C CA . MET A 1 170 ? -9.816 12.142 26.607 1.00 73.38 170 MET A CA 1
ATOM 1370 C C . MET A 1 170 ? -11.123 11.791 27.289 1.00 73.38 170 MET A C 1
ATOM 1372 O O . MET A 1 170 ? -11.643 12.616 28.033 1.00 73.38 170 MET A O 1
ATOM 1376 N N . LEU A 1 171 ? -11.614 10.568 27.082 1.00 70.00 171 LEU A N 1
ATOM 1377 C CA . LEU A 1 171 ? -12.846 10.096 27.715 1.00 70.00 171 LEU A CA 1
ATOM 1378 C C . LEU A 1 171 ? -12.778 10.149 29.250 1.00 70.00 171 LEU A C 1
ATOM 1380 O O . LEU A 1 171 ? -13.778 10.427 29.897 1.00 70.00 171 LEU A O 1
ATOM 1384 N N . ASN A 1 172 ? -11.593 9.951 29.833 1.00 70.00 172 ASN A N 1
ATOM 1385 C CA . ASN A 1 172 ? -11.408 9.935 31.287 1.00 70.00 172 ASN A CA 1
ATOM 1386 C C . ASN A 1 172 ? -11.345 11.332 31.950 1.00 70.00 172 ASN A C 1
ATOM 1388 O O . ASN A 1 172 ? -10.986 11.415 33.124 1.00 70.00 172 ASN A O 1
ATOM 1392 N N . LYS A 1 173 ? -11.604 12.443 31.240 1.00 68.38 173 LYS A N 1
ATOM 1393 C CA . LYS A 1 173 ? -11.573 13.801 31.827 1.00 68.38 173 LYS A CA 1
ATOM 1394 C C . LYS A 1 173 ? -12.911 14.530 31.683 1.00 68.38 173 LYS A C 1
ATOM 1396 O O . LYS A 1 173 ? -13.519 14.487 30.623 1.00 68.38 173 LYS A O 1
ATOM 1401 N N . GLU A 1 174 ? -13.308 15.254 32.733 1.00 61.94 174 GLU A N 1
ATOM 1402 C CA . GLU A 1 174 ? -14.551 16.039 32.805 1.00 61.94 174 GLU A CA 1
ATOM 1403 C C . GLU A 1 174 ? -14.737 17.070 31.669 1.00 61.94 174 GLU A C 1
ATOM 1405 O O . GLU A 1 174 ? -13.783 17.613 31.097 1.00 61.94 174 GLU A O 1
ATOM 1410 N N . ASN A 1 175 ? -16.015 17.355 31.388 1.00 61.00 175 ASN A N 1
ATOM 1411 C CA . ASN A 1 175 ? -16.550 17.970 30.169 1.00 61.00 175 ASN A CA 1
ATOM 1412 C C . ASN A 1 175 ? -15.938 19.322 29.742 1.00 61.00 175 ASN A C 1
ATOM 1414 O O . ASN A 1 175 ? -15.855 19.583 28.541 1.00 61.00 175 ASN A O 1
ATOM 1418 N N . GLU A 1 176 ? -15.455 20.172 30.657 1.00 59.09 176 GLU A N 1
ATOM 1419 C CA . GLU A 1 176 ? -14.867 21.479 30.292 1.00 59.09 176 GLU A CA 1
ATOM 1420 C C . GLU A 1 176 ? -13.513 21.367 29.558 1.00 59.09 176 GLU A C 1
ATOM 1422 O O . GLU A 1 176 ? -13.116 22.272 28.820 1.00 59.09 176 GLU A O 1
ATOM 1427 N N . LEU A 1 177 ? -12.806 20.235 29.674 1.00 68.56 177 LEU A N 1
ATOM 1428 C CA . LEU A 1 177 ? -11.521 20.009 28.995 1.00 68.56 177 LEU A CA 1
ATOM 1429 C C . LEU A 1 177 ? -11.648 19.324 27.625 1.00 68.56 177 LEU A C 1
ATOM 1431 O O . LEU A 1 177 ? -10.640 19.220 26.912 1.00 68.56 177 LEU A O 1
ATOM 1435 N N . LEU A 1 178 ? -12.851 18.896 27.225 1.00 71.62 178 LEU A N 1
ATOM 1436 C CA . LEU A 1 178 ? -13.067 18.126 25.996 1.00 71.62 178 LEU A CA 1
ATOM 1437 C C . LEU A 1 178 ? -12.692 18.908 24.736 1.00 71.62 178 LEU A C 1
ATOM 1439 O O . LEU A 1 178 ? -12.019 18.363 23.866 1.00 71.62 178 LEU A O 1
ATOM 1443 N N . LEU A 1 179 ? -13.055 20.192 24.632 1.00 75.81 179 LEU A N 1
ATOM 1444 C CA . LEU A 1 179 ? -12.759 20.987 23.432 1.00 75.81 179 LEU A CA 1
ATOM 1445 C C . LEU A 1 179 ? -11.246 21.152 23.219 1.00 75.81 179 LEU A C 1
ATOM 1447 O O . LEU A 1 179 ? -10.730 20.907 22.128 1.00 75.81 179 LEU A O 1
ATOM 1451 N N . LYS A 1 180 ? -10.511 21.499 24.285 1.00 78.81 180 LYS A N 1
ATOM 1452 C CA . LYS A 1 180 ? -9.048 21.661 24.249 1.00 78.81 180 LYS A CA 1
ATOM 1453 C C . LYS A 1 180 ? -8.345 20.357 23.877 1.00 78.81 180 LYS A C 1
ATOM 1455 O O . LYS A 1 180 ? -7.296 20.373 23.236 1.00 78.81 180 LYS A O 1
ATOM 1460 N N . GLN A 1 181 ? -8.909 19.226 24.280 1.00 78.06 181 GLN A N 1
ATOM 1461 C CA . GLN A 1 181 ? -8.384 17.913 23.943 1.00 78.06 181 GLN A CA 1
ATOM 1462 C C . GLN A 1 181 ? -8.747 17.484 22.521 1.00 78.06 181 GLN A C 1
ATOM 1464 O O . GLN A 1 181 ? -7.850 17.056 21.804 1.00 78.06 181 GLN A O 1
ATOM 1469 N N . LYS A 1 182 ? -9.979 17.712 22.052 1.00 79.44 182 LYS A N 1
ATOM 1470 C CA . LYS A 1 182 ? -10.356 17.511 20.641 1.00 79.44 182 LYS A CA 1
ATOM 1471 C C . LYS A 1 182 ? -9.420 18.274 19.702 1.00 79.44 182 LYS A C 1
ATOM 1473 O O . LYS A 1 182 ? -8.908 17.690 18.754 1.00 79.44 182 LYS A O 1
ATOM 1478 N N . ILE A 1 183 ? -9.092 19.529 20.025 1.00 82.75 183 ILE A N 1
ATOM 1479 C CA . ILE A 1 183 ? -8.099 20.317 19.274 1.00 82.75 183 ILE A CA 1
ATOM 1480 C C . ILE A 1 183 ? -6.722 19.635 19.280 1.00 82.75 183 ILE A C 1
ATOM 1482 O O . ILE A 1 183 ? -6.076 19.558 18.240 1.00 82.75 183 ILE A O 1
ATOM 1486 N N . ARG A 1 184 ? -6.270 19.091 20.420 1.00 83.69 184 ARG A N 1
ATOM 1487 C CA . ARG A 1 184 ? -5.006 18.333 20.494 1.00 83.69 184 ARG A CA 1
ATOM 1488 C C . ARG A 1 184 ? -5.035 17.051 19.660 1.00 83.69 184 ARG A C 1
ATOM 1490 O O . ARG A 1 184 ? -4.011 16.716 19.077 1.00 83.69 184 ARG A O 1
ATOM 1497 N N . LEU A 1 185 ? -6.171 16.354 19.590 1.00 82.50 185 LEU A N 1
ATOM 1498 C CA . LEU A 1 185 ? -6.322 15.154 18.761 1.00 82.50 185 LEU A CA 1
ATOM 1499 C C . LEU A 1 185 ? -6.258 15.503 17.276 1.00 82.50 185 LEU A C 1
ATOM 1501 O O . LEU A 1 185 ? -5.535 14.860 16.526 1.00 82.50 185 LEU A O 1
ATOM 1505 N N . ILE A 1 186 ? -6.967 16.560 16.873 1.00 84.25 186 ILE A N 1
ATOM 1506 C CA . ILE A 1 186 ? -6.942 17.081 15.503 1.00 84.25 186 ILE A CA 1
ATOM 1507 C C . ILE A 1 186 ? -5.527 17.543 15.141 1.00 84.25 186 ILE A C 1
ATOM 1509 O O . ILE A 1 186 ? -5.053 17.251 14.048 1.00 84.25 186 ILE A O 1
ATOM 1513 N N . ALA A 1 187 ? -4.816 18.202 16.060 1.00 87.62 187 ALA A N 1
ATOM 1514 C CA . ALA A 1 187 ? -3.426 18.598 15.849 1.00 87.62 187 ALA A CA 1
ATOM 1515 C C . ALA A 1 187 ? -2.499 17.381 15.689 1.00 87.62 187 ALA A C 1
ATOM 1517 O O . ALA A 1 187 ? -1.689 17.354 14.767 1.00 87.62 187 ALA A O 1
ATOM 1518 N N . LEU A 1 188 ? -2.647 16.352 16.534 1.00 86.69 188 LEU A N 1
ATOM 1519 C CA . LEU A 1 188 ? -1.892 15.100 16.419 1.00 86.69 188 LEU A CA 1
ATOM 1520 C C . LEU A 1 188 ? -2.164 14.406 15.079 1.00 86.69 188 LEU A C 1
ATOM 1522 O O . LEU A 1 188 ? -1.230 13.980 14.404 1.00 86.69 188 LEU A O 1
ATOM 1526 N N . GLN A 1 189 ? -3.429 14.354 14.666 1.00 83.88 189 GLN A N 1
ATOM 1527 C CA . GLN A 1 189 ? -3.838 13.826 13.370 1.00 83.88 189 GLN A CA 1
ATOM 1528 C C . GLN A 1 189 ? -3.238 14.639 12.214 1.00 83.88 189 GLN A C 1
ATOM 1530 O O . GLN A 1 189 ? -2.755 14.069 11.239 1.00 83.88 189 GLN A O 1
ATOM 1535 N N . GLY A 1 190 ? -3.217 15.968 12.337 1.00 86.62 190 GLY A N 1
ATOM 1536 C CA . GLY A 1 190 ? -2.534 16.860 11.405 1.00 86.62 190 GLY A CA 1
ATOM 1537 C C . GLY A 1 190 ? -1.054 16.503 11.268 1.00 86.62 190 GLY A C 1
ATOM 1538 O O . GLY A 1 190 ? -0.573 16.344 10.151 1.00 86.62 190 GLY A O 1
ATOM 1539 N N . CYS A 1 191 ? -0.353 16.271 12.382 1.00 88.75 191 CYS A N 1
ATOM 1540 C CA . CYS A 1 191 ? 1.045 15.829 12.366 1.00 88.75 191 CYS A CA 1
ATOM 1541 C C . CYS A 1 191 ? 1.238 14.493 11.637 1.00 88.75 191 CYS A C 1
ATOM 1543 O O . CYS A 1 191 ? 2.203 14.346 10.890 1.00 88.75 191 CYS A O 1
ATOM 1545 N N . VAL A 1 192 ? 0.318 13.538 11.809 1.00 88.25 192 VAL A N 1
ATOM 1546 C CA . VAL A 1 192 ? 0.349 12.262 11.077 1.00 88.25 192 VAL A CA 1
ATOM 1547 C C . VAL A 1 192 ? 0.204 12.494 9.572 1.00 88.25 192 VAL A C 1
ATOM 1549 O O . VAL A 1 192 ? 0.958 11.900 8.809 1.00 88.25 192 VAL A O 1
ATOM 1552 N N . TYR A 1 193 ? -0.695 13.385 9.137 1.00 89.38 193 TYR A N 1
ATOM 1553 C CA . TYR A 1 193 ? -0.886 13.717 7.717 1.00 89.38 193 TYR A CA 1
ATOM 1554 C C . TYR A 1 193 ? 0.254 14.539 7.106 1.00 89.38 193 TYR A C 1
ATOM 1556 O O . TYR A 1 193 ? 0.493 14.448 5.900 1.00 89.38 193 TYR A O 1
ATOM 1564 N N . LEU A 1 194 ? 0.990 15.315 7.905 1.00 91.19 194 LEU A N 1
ATOM 1565 C CA . LEU A 1 194 ? 2.148 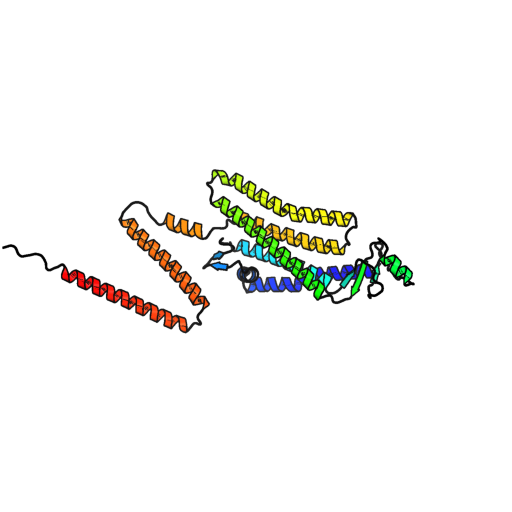16.064 7.410 1.00 91.19 194 LEU A CA 1
ATOM 1566 C C . LEU A 1 194 ? 3.250 15.140 6.877 1.00 91.19 194 LEU A C 1
ATOM 1568 O O . LEU A 1 194 ? 3.957 15.534 5.954 1.00 91.19 194 LEU A O 1
ATOM 1572 N N . ILE A 1 195 ? 3.371 13.915 7.400 1.00 90.56 195 ILE A N 1
ATOM 1573 C CA . ILE A 1 195 ? 4.370 12.937 6.946 1.00 90.56 195 ILE A CA 1
ATOM 1574 C C . ILE A 1 195 ? 4.143 12.532 5.476 1.00 90.56 195 ILE A C 1
ATOM 1576 O O . ILE A 1 195 ? 5.044 12.771 4.668 1.00 90.56 195 ILE A O 1
ATOM 1580 N N . PRO A 1 196 ? 2.985 11.962 5.073 1.00 91.81 196 PRO A N 1
ATOM 1581 C CA . PRO A 1 196 ? 2.748 11.629 3.674 1.00 91.81 196 PRO A CA 1
ATOM 1582 C C . PRO A 1 196 ? 2.748 12.878 2.790 1.00 91.81 196 PRO A C 1
ATOM 1584 O O . PRO A 1 196 ? 3.340 12.837 1.718 1.00 91.81 196 PRO A O 1
ATOM 1587 N N . ILE A 1 197 ? 2.173 14.007 3.226 1.00 93.31 197 ILE A N 1
ATOM 1588 C CA . ILE A 1 197 ? 2.183 15.251 2.431 1.00 93.31 197 ILE A CA 1
ATOM 1589 C C . ILE A 1 197 ? 3.620 15.714 2.154 1.00 93.31 197 ILE A C 1
ATOM 1591 O O . ILE A 1 197 ? 3.966 15.993 1.007 1.00 93.31 197 ILE A O 1
ATOM 1595 N N . GLY A 1 198 ? 4.471 15.747 3.182 1.00 93.88 198 GLY A N 1
ATOM 1596 C CA . GLY A 1 198 ? 5.883 16.098 3.048 1.00 93.88 198 GLY A CA 1
ATOM 1597 C C . GLY A 1 198 ? 6.630 15.142 2.118 1.00 93.88 198 GLY A C 1
ATOM 1598 O O . GLY A 1 198 ? 7.397 15.594 1.268 1.00 93.88 198 GLY A O 1
ATOM 1599 N N . LEU A 1 199 ? 6.348 13.838 2.211 1.00 92.50 199 LEU A N 1
ATOM 1600 C CA . LEU A 1 199 ? 6.899 12.837 1.300 1.00 92.50 199 LEU A CA 1
ATOM 1601 C C . LEU A 1 199 ? 6.458 13.091 -0.151 1.00 92.50 199 LEU A C 1
ATOM 1603 O O . LEU A 1 199 ? 7.291 13.061 -1.050 1.00 92.50 199 LEU A O 1
ATOM 1607 N N . GLY A 1 200 ? 5.181 13.396 -0.388 1.00 93.81 200 GLY A N 1
ATOM 1608 C CA . GLY A 1 200 ? 4.654 13.709 -1.719 1.00 93.81 200 GLY A CA 1
ATOM 1609 C C . GLY A 1 200 ? 5.294 14.957 -2.337 1.00 93.81 200 GLY A C 1
ATOM 1610 O O . GLY A 1 200 ? 5.661 14.947 -3.515 1.00 93.81 200 GLY A O 1
ATOM 1611 N N . ILE A 1 201 ? 5.499 16.010 -1.534 1.00 95.56 201 ILE A N 1
ATOM 1612 C CA . ILE A 1 201 ? 6.226 17.218 -1.956 1.00 95.56 201 ILE A CA 1
ATOM 1613 C C . ILE A 1 201 ? 7.671 16.861 -2.314 1.00 95.56 201 ILE A C 1
ATOM 1615 O O . ILE A 1 201 ? 8.139 17.230 -3.389 1.00 95.56 201 ILE A O 1
ATOM 1619 N N . LEU A 1 202 ? 8.365 16.107 -1.456 1.00 95.25 202 LEU A N 1
ATOM 1620 C CA . LEU A 1 202 ? 9.745 15.686 -1.697 1.00 95.25 202 LEU A CA 1
ATOM 1621 C C . LEU A 1 202 ? 9.869 14.853 -2.980 1.00 95.25 202 LEU A C 1
ATOM 1623 O O . LEU A 1 202 ? 10.722 15.148 -3.810 1.00 95.25 202 LEU A O 1
ATOM 1627 N N . ILE A 1 203 ? 8.995 13.864 -3.182 1.00 93.88 203 ILE A N 1
ATOM 1628 C CA . ILE A 1 203 ? 8.956 13.031 -4.394 1.00 93.88 203 ILE A CA 1
ATOM 1629 C C . ILE A 1 203 ? 8.742 13.901 -5.643 1.00 93.88 203 ILE A C 1
ATOM 1631 O O . ILE A 1 203 ? 9.432 13.729 -6.649 1.00 93.88 203 ILE A O 1
ATOM 1635 N N . SER A 1 204 ? 7.827 14.870 -5.569 1.00 93.38 204 SER A N 1
ATOM 1636 C CA . SER A 1 204 ? 7.547 15.800 -6.671 1.00 93.38 204 SER A CA 1
ATOM 1637 C C . SER A 1 204 ? 8.746 16.697 -6.988 1.00 93.38 204 SER A C 1
ATOM 1639 O O . SER A 1 204 ? 9.074 16.891 -8.157 1.00 93.38 204 SER A O 1
ATOM 1641 N N . LEU A 1 205 ? 9.447 17.196 -5.964 1.00 95.00 205 LEU A N 1
ATOM 1642 C CA . LEU A 1 205 ? 10.676 17.975 -6.135 1.00 95.00 205 LEU A CA 1
ATOM 1643 C C . LEU A 1 205 ? 11.790 17.126 -6.754 1.00 95.00 205 LEU A C 1
ATOM 1645 O O . LEU A 1 205 ? 12.396 17.549 -7.735 1.00 95.00 205 LEU A O 1
ATOM 1649 N N . LEU A 1 206 ? 12.024 15.914 -6.241 1.00 92.12 206 LEU A N 1
ATOM 1650 C CA . LEU A 1 206 ? 13.019 14.988 -6.793 1.00 92.12 206 LEU A CA 1
ATOM 1651 C C . LEU A 1 206 ? 12.749 14.689 -8.271 1.00 92.12 206 LEU A C 1
ATOM 1653 O O . LEU A 1 206 ? 13.688 14.624 -9.068 1.00 92.12 206 LEU A O 1
ATOM 1657 N N . LYS A 1 207 ? 11.473 14.556 -8.657 1.00 90.88 207 LYS A N 1
ATOM 1658 C CA . LYS A 1 207 ? 11.093 14.396 -10.062 1.00 90.88 207 LYS A CA 1
ATOM 1659 C C . LYS A 1 207 ? 11.322 15.668 -10.875 1.00 90.88 207 LYS A C 1
ATOM 1661 O O . LYS A 1 207 ? 11.861 15.582 -11.974 1.00 90.88 207 LYS A O 1
ATOM 1666 N N . SER A 1 208 ? 10.961 16.836 -10.345 1.00 92.12 208 SER A N 1
ATOM 1667 C CA . SER A 1 208 ? 11.157 18.125 -11.022 1.00 92.12 208 SER A CA 1
ATOM 1668 C C . SER A 1 208 ? 12.632 18.427 -11.301 1.00 92.12 208 SER A C 1
ATOM 1670 O O . SER A 1 208 ? 12.942 19.032 -12.323 1.00 92.12 208 SER A O 1
ATOM 1672 N N . TYR A 1 209 ? 13.538 17.996 -10.420 1.00 91.31 209 TYR A N 1
ATOM 1673 C CA . TYR A 1 209 ? 14.987 18.113 -10.612 1.00 91.31 209 TYR A CA 1
ATOM 1674 C C . TYR A 1 209 ? 15.597 16.950 -11.418 1.00 91.31 209 TYR A C 1
ATOM 1676 O O . TYR A 1 209 ? 16.816 16.871 -11.529 1.00 91.31 209 TYR A O 1
ATOM 1684 N N . ASN A 1 210 ? 14.777 16.048 -11.979 1.00 83.25 210 ASN A N 1
ATOM 1685 C CA . ASN A 1 210 ? 15.206 14.846 -12.708 1.00 83.25 210 ASN A CA 1
ATOM 1686 C C . ASN A 1 210 ? 16.188 13.949 -11.926 1.00 83.25 210 ASN A C 1
ATOM 1688 O O . ASN A 1 210 ? 16.979 13.229 -12.528 1.00 83.25 210 ASN A O 1
ATOM 1692 N N . ILE A 1 211 ? 16.132 13.971 -10.589 1.00 84.06 211 ILE A N 1
ATOM 1693 C CA . ILE A 1 211 ? 16.982 13.130 -9.728 1.00 84.06 211 ILE A CA 1
ATOM 1694 C C . ILE A 1 211 ? 16.498 11.677 -9.765 1.00 84.06 211 ILE A C 1
ATOM 1696 O O . ILE A 1 211 ? 17.297 10.747 -9.701 1.00 84.06 211 ILE A O 1
ATOM 1700 N N . ILE A 1 212 ? 15.182 11.481 -9.871 1.00 83.75 212 ILE A N 1
ATOM 1701 C CA . ILE A 1 212 ? 14.555 10.159 -9.948 1.00 83.75 212 ILE A CA 1
ATOM 1702 C C . ILE A 1 212 ? 13.957 9.909 -11.333 1.00 83.75 212 ILE A C 1
ATOM 1704 O O . ILE A 1 212 ? 13.396 10.809 -11.973 1.00 83.75 212 ILE A O 1
ATOM 1708 N N . SER A 1 213 ? 14.032 8.654 -11.778 1.00 80.25 213 SER A N 1
ATOM 1709 C CA . SER A 1 213 ? 13.378 8.204 -13.007 1.00 80.25 213 SER A CA 1
ATOM 1710 C C . SER A 1 213 ? 11.852 8.342 -12.890 1.00 80.25 213 SER A C 1
ATOM 1712 O O . SER A 1 213 ? 11.282 8.401 -11.797 1.00 80.25 213 SER A O 1
ATOM 1714 N N . THR A 1 214 ? 11.153 8.413 -14.027 1.00 79.69 214 THR A N 1
ATOM 1715 C CA . THR A 1 214 ? 9.673 8.459 -14.048 1.00 79.69 214 THR A CA 1
ATOM 1716 C C . THR A 1 214 ? 9.057 7.241 -13.357 1.00 79.69 214 THR A C 1
ATOM 1718 O O . THR A 1 214 ? 8.004 7.339 -12.732 1.00 79.69 214 THR A O 1
ATOM 1721 N N . PHE A 1 215 ? 9.739 6.107 -13.434 1.00 75.88 215 PHE A N 1
ATOM 1722 C CA . PHE A 1 215 ? 9.312 4.866 -12.821 1.00 75.88 215 PHE A CA 1
ATOM 1723 C C . PHE A 1 215 ? 9.433 4.893 -11.297 1.00 75.88 215 PHE A C 1
ATOM 1725 O O . PHE A 1 215 ? 8.435 4.703 -10.605 1.00 75.88 215 PHE A O 1
ATOM 1732 N N . SER A 1 216 ? 10.615 5.237 -10.771 1.00 82.75 216 SER A N 1
ATOM 1733 C CA . SER A 1 216 ? 10.819 5.379 -9.324 1.00 82.75 216 SER A CA 1
ATOM 1734 C C . SER A 1 216 ? 9.882 6.434 -8.729 1.00 82.75 216 SER A C 1
ATOM 1736 O O . SER A 1 216 ? 9.432 6.300 -7.596 1.00 82.75 216 SER A O 1
ATOM 1738 N N . PHE A 1 217 ? 9.524 7.458 -9.510 1.00 85.94 217 PHE A N 1
ATOM 1739 C CA . PHE A 1 217 ? 8.472 8.404 -9.146 1.00 85.94 217 PHE A CA 1
ATOM 1740 C C . PHE A 1 217 ? 7.091 7.738 -9.019 1.00 85.94 217 PHE A C 1
ATOM 1742 O O . PHE A 1 217 ? 6.396 7.997 -8.041 1.00 85.94 217 PHE A O 1
ATOM 1749 N N . CYS A 1 218 ? 6.694 6.857 -9.942 1.00 84.19 218 CYS A N 1
ATOM 1750 C CA . CYS A 1 218 ? 5.421 6.127 -9.861 1.00 84.19 218 CYS A CA 1
ATOM 1751 C C . CYS A 1 218 ? 5.367 5.167 -8.663 1.00 84.19 218 CYS A C 1
ATOM 1753 O O . CYS A 1 218 ? 4.349 5.111 -7.973 1.00 84.19 218 CYS A O 1
ATOM 1755 N N . GLU A 1 219 ? 6.456 4.451 -8.375 1.00 83.94 219 GLU A N 1
ATOM 1756 C CA . GLU A 1 219 ? 6.552 3.589 -7.188 1.00 83.94 219 GLU A CA 1
ATOM 1757 C C . GLU A 1 219 ? 6.442 4.403 -5.896 1.00 83.94 219 GLU A C 1
ATOM 1759 O O . GLU A 1 219 ? 5.659 4.072 -5.001 1.00 83.94 219 GLU A O 1
ATOM 1764 N N . ALA A 1 220 ? 7.178 5.515 -5.823 1.00 88.94 220 ALA A N 1
ATOM 1765 C CA . ALA A 1 220 ? 7.138 6.420 -4.685 1.00 88.94 220 ALA A CA 1
ATOM 1766 C C . ALA A 1 220 ? 5.752 7.066 -4.518 1.00 88.94 220 ALA A C 1
ATOM 1768 O O . ALA A 1 220 ? 5.280 7.216 -3.391 1.00 88.94 220 ALA A O 1
ATOM 1769 N N . LEU A 1 221 ? 5.061 7.387 -5.617 1.00 88.50 221 LEU A N 1
ATOM 1770 C CA . LEU A 1 221 ? 3.665 7.826 -5.590 1.00 88.50 221 LEU A CA 1
ATOM 1771 C C . LEU A 1 221 ? 2.733 6.735 -5.053 1.00 88.50 221 LEU A C 1
ATOM 1773 O O . LEU A 1 221 ? 1.880 7.031 -4.220 1.00 88.50 221 LEU A O 1
ATOM 1777 N N . GLY A 1 222 ? 2.900 5.481 -5.481 1.00 86.50 222 GLY A N 1
ATOM 1778 C CA . GLY A 1 222 ? 2.140 4.349 -4.942 1.00 86.50 222 GLY A CA 1
ATOM 1779 C C . GLY A 1 222 ? 2.310 4.227 -3.427 1.00 86.50 222 GLY A C 1
ATOM 1780 O O . GLY A 1 222 ? 1.331 4.123 -2.689 1.00 86.50 222 GLY A O 1
ATOM 1781 N N . PHE A 1 223 ? 3.547 4.346 -2.945 1.00 86.25 223 PHE A N 1
ATOM 1782 C CA . PHE A 1 223 ? 3.852 4.357 -1.517 1.00 86.25 223 PHE A CA 1
ATOM 1783 C C . PHE A 1 223 ? 3.251 5.566 -0.781 1.00 86.25 223 PHE A C 1
ATOM 1785 O O . PHE A 1 223 ? 2.699 5.419 0.311 1.00 86.25 223 PHE A O 1
ATOM 1792 N N . PHE A 1 224 ? 3.296 6.752 -1.391 1.00 91.12 224 PHE A N 1
ATOM 1793 C CA . PHE A 1 224 ? 2.627 7.949 -0.884 1.00 91.12 224 PHE A CA 1
ATOM 1794 C C . PHE A 1 224 ? 1.116 7.727 -0.724 1.00 91.12 224 PHE A C 1
ATOM 1796 O O . PHE A 1 224 ? 0.575 8.039 0.337 1.00 91.12 224 PHE A O 1
ATOM 1803 N N . PHE A 1 225 ? 0.440 7.140 -1.717 1.00 89.56 225 PHE A N 1
ATOM 1804 C CA . PHE A 1 225 ? -0.993 6.843 -1.632 1.00 89.56 225 PHE A CA 1
ATOM 1805 C C . PHE A 1 225 ? -1.310 5.828 -0.536 1.00 89.56 225 PHE A C 1
ATOM 1807 O O . PHE A 1 225 ? -2.250 6.041 0.229 1.00 89.56 225 PHE A O 1
ATOM 1814 N N . ILE A 1 226 ? -0.506 4.768 -0.415 1.00 88.50 226 ILE A N 1
ATOM 1815 C CA . ILE A 1 226 ? -0.631 3.787 0.670 1.00 88.50 226 ILE A CA 1
ATOM 1816 C C . ILE A 1 226 ? -0.566 4.489 2.031 1.00 88.50 226 ILE A C 1
ATOM 1818 O O . ILE A 1 226 ? -1.429 4.265 2.880 1.00 88.50 226 ILE A O 1
ATOM 1822 N N . LEU A 1 227 ? 0.422 5.364 2.246 1.00 88.50 227 LEU A N 1
ATOM 1823 C CA . LEU A 1 227 ? 0.562 6.102 3.503 1.00 88.50 227 LEU A CA 1
ATOM 1824 C C . LEU A 1 227 ? -0.584 7.082 3.741 1.00 88.50 227 LEU A C 1
ATOM 1826 O O . LEU A 1 227 ? -1.122 7.128 4.845 1.00 88.50 227 LEU A O 1
ATOM 1830 N N . LEU A 1 228 ? -0.989 7.824 2.712 1.00 89.75 228 LEU A N 1
ATOM 1831 C CA . LEU A 1 228 ? -2.080 8.787 2.803 1.00 89.75 228 LEU A CA 1
ATOM 1832 C C . LEU A 1 228 ? -3.389 8.103 3.212 1.00 89.75 228 LEU A C 1
ATOM 1834 O O . LEU A 1 228 ? -4.046 8.537 4.154 1.00 89.75 228 LEU A O 1
ATOM 1838 N N . VAL A 1 229 ? -3.739 7.002 2.543 1.00 87.31 229 VAL A N 1
ATOM 1839 C CA . VAL A 1 229 ? -4.961 6.230 2.816 1.00 87.31 229 VAL A CA 1
ATOM 1840 C C . VAL A 1 229 ? -4.886 5.549 4.181 1.00 87.31 229 VAL A C 1
ATOM 1842 O O . VAL A 1 229 ? -5.864 5.527 4.926 1.00 87.31 229 VAL A O 1
ATOM 1845 N N . SER A 1 230 ? -3.703 5.070 4.557 1.00 83.69 230 SER A N 1
ATOM 1846 C CA . SER A 1 230 ? -3.428 4.534 5.891 1.00 83.69 230 SER A CA 1
ATOM 1847 C C . SER A 1 230 ? -3.664 5.568 7.000 1.00 83.69 230 SER A C 1
ATOM 1849 O O . SER A 1 230 ? -4.180 5.219 8.060 1.00 83.69 230 SER A O 1
ATOM 1851 N N . SER A 1 231 ? -3.362 6.848 6.759 1.00 84.44 231 SER A N 1
ATOM 1852 C CA . SER A 1 231 ? -3.644 7.936 7.708 1.00 84.44 231 SER A CA 1
ATOM 1853 C C . SER A 1 231 ? -5.139 8.270 7.839 1.00 84.44 231 SER A C 1
ATOM 1855 O O . SER A 1 231 ? -5.544 8.777 8.889 1.00 84.44 231 SER A O 1
ATOM 1857 N N . ILE A 1 232 ? -5.973 7.951 6.834 1.00 82.25 232 ILE A N 1
ATOM 1858 C CA . ILE A 1 232 ? -7.434 8.186 6.859 1.00 82.25 232 ILE A CA 1
ATOM 1859 C C . ILE A 1 232 ? -8.132 7.331 7.917 1.00 82.25 232 ILE A C 1
ATOM 1861 O O . ILE A 1 232 ? -9.076 7.809 8.551 1.00 82.25 232 ILE A O 1
ATOM 1865 N N . VAL A 1 233 ? -7.633 6.113 8.175 1.00 71.81 233 VAL A N 1
ATOM 1866 C CA . VAL A 1 233 ? -8.139 5.213 9.236 1.00 71.81 233 VAL A CA 1
ATOM 1867 C C . VAL A 1 233 ? -8.343 5.975 10.549 1.00 71.81 233 VAL A C 1
ATOM 1869 O O . VAL A 1 233 ? -9.344 5.807 11.248 1.00 71.81 233 VAL A O 1
ATOM 1872 N N . CYS A 1 234 ? -7.395 6.850 10.868 1.00 65.88 234 CYS A N 1
ATOM 1873 C CA . CYS A 1 234 ? -7.350 7.573 12.123 1.00 65.88 234 CYS A CA 1
ATOM 1874 C C . CYS A 1 234 ? -8.425 8.659 12.227 1.00 65.88 234 CYS A C 1
ATOM 1876 O O . CYS A 1 234 ? -8.934 8.881 13.319 1.00 65.88 234 CYS A O 1
ATOM 1878 N N . TRP A 1 235 ? -8.828 9.285 11.116 1.00 71.38 235 TRP A N 1
ATOM 1879 C CA . TRP A 1 235 ? -9.949 10.232 11.113 1.00 71.38 235 TRP A CA 1
ATOM 1880 C C . TRP A 1 235 ? -11.268 9.521 11.427 1.00 71.38 235 TRP A C 1
ATOM 1882 O O . TRP A 1 235 ? -12.032 9.954 12.288 1.00 71.38 235 TRP A O 1
ATOM 1892 N N . CYS A 1 236 ? -11.488 8.361 10.807 1.00 66.94 236 CYS A N 1
ATOM 1893 C CA . CYS A 1 236 ? -12.693 7.566 11.027 1.00 66.94 236 CYS A CA 1
ATOM 1894 C C . CYS A 1 236 ? -12.791 6.992 12.452 1.00 66.94 236 CYS A C 1
ATOM 1896 O O . CYS A 1 236 ? -13.898 6.732 12.918 1.00 66.94 236 CYS A O 1
ATOM 1898 N N . CYS A 1 237 ? -11.666 6.831 13.164 1.00 62.94 237 CYS A N 1
ATOM 1899 C CA . CYS A 1 237 ? -11.664 6.481 14.592 1.00 62.94 237 CYS A CA 1
ATOM 1900 C C . CYS A 1 237 ? -12.238 7.593 15.480 1.00 62.94 237 CYS A C 1
ATOM 1902 O O . CYS A 1 237 ? -12.779 7.303 16.539 1.00 62.94 237 CYS A O 1
ATOM 1904 N N . ILE A 1 238 ? -12.057 8.861 15.098 1.00 60.47 238 ILE A N 1
ATOM 1905 C CA . ILE A 1 238 ? -12.437 10.019 15.922 1.00 60.47 238 ILE A CA 1
ATOM 1906 C C . ILE A 1 238 ? -13.939 10.294 15.811 1.00 60.47 238 ILE A C 1
ATOM 1908 O O . ILE A 1 238 ? -14.561 10.701 16.789 1.00 60.47 238 ILE A O 1
ATOM 1912 N N . GLU A 1 239 ? -14.517 10.081 14.627 1.00 59.81 239 GLU A N 1
ATOM 1913 C CA . GLU A 1 239 ? -15.944 10.323 14.371 1.00 59.81 239 GLU A CA 1
ATOM 1914 C C . GLU A 1 239 ? -16.863 9.259 14.984 1.00 59.81 239 GLU A C 1
ATOM 1916 O O . GLU A 1 239 ? -18.018 9.544 15.291 1.00 59.81 239 GLU A O 1
ATOM 1921 N N . ILE A 1 240 ? -16.370 8.033 15.161 1.00 60.97 240 ILE A N 1
ATOM 1922 C CA . ILE A 1 240 ? -17.146 6.915 15.700 1.00 60.97 240 ILE A CA 1
ATOM 1923 C C . ILE A 1 240 ? -16.682 6.697 17.133 1.00 60.97 240 ILE A C 1
ATOM 1925 O O . ILE A 1 240 ? -15.676 6.030 17.312 1.00 60.97 240 ILE A O 1
ATOM 1929 N N . GLU A 1 241 ? -17.389 7.244 18.129 1.00 59.75 241 GLU A N 1
ATOM 1930 C CA . GLU A 1 241 ? -17.024 7.142 19.553 1.00 59.75 241 GLU A CA 1
ATOM 1931 C C . GLU A 1 241 ? -16.740 5.681 19.969 1.00 59.75 241 GLU A C 1
ATOM 1933 O O . GLU A 1 241 ? -17.679 4.890 20.123 1.00 59.75 241 GLU A O 1
ATOM 1938 N N . PRO A 1 242 ? -15.464 5.274 20.142 1.00 59.38 242 PRO A N 1
ATOM 1939 C CA . PRO A 1 242 ? -15.150 3.936 20.602 1.00 59.38 242 PRO A CA 1
ATOM 1940 C C . PRO A 1 242 ? -15.516 3.822 22.081 1.00 59.38 242 PRO A C 1
ATOM 1942 O O . PRO A 1 242 ? -14.946 4.492 22.943 1.00 59.38 242 PRO A O 1
ATOM 1945 N N . GLN A 1 243 ? -16.457 2.936 22.390 1.00 60.94 243 GLN A N 1
ATOM 1946 C CA . GLN A 1 243 ? -16.810 2.638 23.772 1.00 60.94 243 GLN A CA 1
ATOM 1947 C C . GLN A 1 243 ? -15.850 1.586 24.330 1.00 60.94 243 GLN A C 1
ATOM 1949 O O . GLN A 1 243 ? -15.598 0.545 23.711 1.00 60.94 243 GLN A O 1
ATOM 1954 N N . LYS A 1 244 ? -15.286 1.859 25.508 1.00 63.62 244 LYS A N 1
ATOM 1955 C CA . LYS A 1 244 ? -14.463 0.886 26.226 1.00 63.62 244 LYS A CA 1
ATOM 1956 C C . LYS A 1 244 ? -15.374 -0.132 26.906 1.00 63.62 244 LYS A C 1
ATOM 1958 O O . LYS A 1 244 ? -16.376 0.245 27.506 1.00 63.62 244 LYS A O 1
ATOM 1963 N N . ILE A 1 245 ? -15.005 -1.409 26.843 1.00 58.22 245 ILE A N 1
ATOM 1964 C CA . ILE A 1 245 ? -15.758 -2.482 27.512 1.00 58.22 245 ILE A CA 1
ATOM 1965 C C . ILE A 1 245 ? -15.837 -2.209 29.018 1.00 58.22 245 ILE A C 1
ATOM 1967 O O . ILE A 1 245 ? -16.916 -2.290 29.593 1.00 58.22 245 ILE A O 1
ATOM 1971 N N . ASP A 1 246 ? -14.724 -1.785 29.619 1.00 54.31 246 ASP A N 1
ATOM 1972 C CA . ASP A 1 246 ? -14.639 -1.480 31.050 1.00 54.31 246 ASP A CA 1
ATOM 1973 C C . ASP A 1 246 ? -15.606 -0.358 31.461 1.00 54.31 246 ASP A C 1
ATOM 1975 O O . ASP A 1 246 ? -16.280 -0.479 32.474 1.00 54.31 246 ASP A O 1
ATOM 1979 N N . ALA A 1 247 ? -15.755 0.685 30.635 1.00 58.62 247 ALA A N 1
ATOM 1980 C CA . ALA A 1 247 ? -16.667 1.797 30.912 1.00 58.62 247 ALA A CA 1
ATOM 1981 C C . ALA A 1 247 ? -18.147 1.391 30.792 1.00 58.62 247 ALA A C 1
ATOM 1983 O O . ALA A 1 247 ? -18.999 1.938 31.488 1.00 58.62 247 ALA A O 1
ATOM 1984 N N . ILE A 1 248 ? -18.469 0.424 29.923 1.00 59.88 248 ILE A N 1
ATOM 1985 C CA . ILE A 1 248 ? -19.818 -0.154 29.839 1.00 59.88 248 ILE A CA 1
ATOM 1986 C C . ILE A 1 248 ? -20.108 -0.998 31.081 1.00 59.88 248 ILE A C 1
ATOM 1988 O O . ILE A 1 248 ? -21.196 -0.885 31.637 1.00 59.88 248 ILE A O 1
ATOM 1992 N N . ILE A 1 249 ? -19.146 -1.814 31.523 1.00 56.28 249 ILE A N 1
ATOM 1993 C CA . ILE A 1 249 ? -19.274 -2.628 32.739 1.00 56.28 249 ILE A CA 1
ATOM 1994 C C . ILE A 1 249 ? -19.446 -1.717 33.958 1.00 56.28 249 ILE A C 1
ATOM 1996 O O . ILE A 1 249 ? -20.370 -1.914 34.738 1.00 56.28 249 ILE A O 1
ATOM 2000 N N . GLU A 1 250 ? -18.623 -0.679 34.082 1.00 59.31 250 GLU A N 1
ATOM 2001 C CA . GLU A 1 250 ? -18.675 0.278 35.187 1.00 59.31 250 GLU A CA 1
ATOM 2002 C C . GLU A 1 250 ? -19.997 1.063 35.209 1.00 59.31 250 GLU A C 1
ATOM 2004 O O . GLU A 1 250 ? -20.613 1.186 36.262 1.00 59.31 250 GLU A O 1
ATOM 2009 N N . ASN A 1 251 ? -20.522 1.494 34.054 1.00 58.50 251 ASN A N 1
ATOM 2010 C CA . ASN A 1 251 ? -21.854 2.111 33.979 1.00 58.50 251 ASN A CA 1
ATOM 2011 C C . ASN A 1 251 ? -22.998 1.133 34.291 1.00 58.50 251 ASN A C 1
ATOM 2013 O O . ASN A 1 251 ? -23.994 1.539 34.884 1.00 58.50 251 ASN A O 1
ATOM 2017 N N . LEU A 1 252 ? -22.897 -0.134 33.881 1.00 57.06 252 LEU A N 1
ATOM 2018 C CA . LEU A 1 252 ? -23.904 -1.157 34.193 1.00 57.06 252 LEU A CA 1
ATOM 2019 C C . LEU A 1 252 ? -23.930 -1.498 35.683 1.00 57.06 252 LEU A C 1
ATOM 2021 O O . LEU A 1 252 ? -25.006 -1.745 36.223 1.00 57.06 252 LEU A O 1
ATOM 2025 N N . VAL A 1 253 ? -22.764 -1.506 36.329 1.00 58.00 253 VAL A N 1
ATOM 2026 C CA . VAL A 1 253 ? -22.627 -1.732 37.771 1.00 58.00 253 VAL A CA 1
ATOM 2027 C C . VAL A 1 253 ? -23.105 -0.502 38.548 1.00 58.00 253 VAL A C 1
ATOM 2029 O O . VAL A 1 253 ? -23.914 -0.645 39.456 1.00 58.00 253 VAL A O 1
ATOM 2032 N N . ASN A 1 254 ? -22.700 0.707 38.152 1.00 59.28 254 ASN A N 1
ATOM 2033 C CA . ASN A 1 254 ? -23.035 1.933 38.883 1.00 59.28 254 ASN A CA 1
ATOM 2034 C C . ASN A 1 254 ? -24.502 2.371 38.727 1.00 59.28 254 ASN A C 1
ATOM 2036 O O . ASN A 1 254 ? -25.062 2.911 39.672 1.00 59.28 254 ASN A O 1
ATOM 2040 N N . ASN A 1 255 ? -25.151 2.139 37.578 1.00 56.19 255 ASN A N 1
ATOM 2041 C CA . ASN A 1 255 ? -26.551 2.550 37.376 1.00 56.19 255 ASN A CA 1
ATOM 2042 C C . ASN A 1 255 ? -27.588 1.555 37.932 1.00 56.19 255 ASN A C 1
ATOM 2044 O O . ASN A 1 255 ? -28.763 1.904 38.010 1.00 56.19 255 ASN A O 1
ATOM 2048 N N . ASN A 1 256 ? -27.190 0.329 38.297 1.00 52.34 256 ASN A N 1
ATOM 2049 C CA . ASN A 1 256 ? -28.110 -0.708 38.791 1.00 52.34 256 ASN A CA 1
ATOM 2050 C C . ASN A 1 256 ? -27.961 -1.025 40.284 1.00 52.34 256 ASN A C 1
ATOM 2052 O O . ASN A 1 256 ? -28.634 -1.933 40.769 1.00 52.34 256 ASN A O 1
ATOM 2056 N N . ILE A 1 257 ? -27.104 -0.309 41.013 1.00 48.06 257 ILE A N 1
ATOM 2057 C CA . ILE A 1 257 ? -27.036 -0.402 42.472 1.00 48.06 257 ILE A CA 1
ATOM 2058 C C . ILE A 1 257 ? -27.744 0.839 43.029 1.00 48.06 257 ILE A C 1
ATOM 2060 O O . ILE A 1 257 ? -27.151 1.918 43.023 1.00 48.06 257 ILE A O 1
ATOM 2064 N N . PRO A 1 258 ? -29.009 0.732 43.482 1.00 47.59 258 PRO A N 1
ATOM 2065 C CA . PRO A 1 258 ? -29.604 1.784 44.283 1.00 47.59 258 PRO A CA 1
ATOM 2066 C C . PRO A 1 258 ? -28.836 1.853 45.603 1.00 47.59 258 PRO A C 1
ATOM 2068 O O . PRO A 1 258 ? -28.684 0.862 46.313 1.00 47.59 258 PRO A O 1
ATOM 2071 N N . THR A 1 259 ? -28.307 3.027 45.912 1.00 52.62 259 THR A N 1
ATOM 2072 C CA . THR A 1 259 ? -27.812 3.357 47.244 1.00 52.62 259 THR A CA 1
ATOM 2073 C C . THR A 1 259 ? -28.978 3.909 48.052 1.00 52.62 259 THR A C 1
ATOM 2075 O O . THR A 1 259 ? -29.412 5.014 47.738 1.00 52.62 259 THR A O 1
ATOM 2078 N N . GLU A 1 260 ? -29.476 3.171 49.054 1.00 51.41 260 GLU A N 1
ATOM 2079 C CA . GLU A 1 260 ? -29.439 3.637 50.458 1.00 51.41 260 GLU A CA 1
ATOM 2080 C C . GLU A 1 260 ? -30.025 2.698 51.535 1.00 51.41 260 GLU A C 1
ATOM 2082 O O . GLU A 1 260 ? -29.900 3.055 52.702 1.00 51.41 260 GLU A O 1
ATOM 2087 N N . ASP A 1 261 ? -30.544 1.493 51.252 1.00 55.41 261 ASP A N 1
ATOM 2088 C CA . ASP A 1 261 ? -31.080 0.628 52.330 1.00 55.41 261 ASP A CA 1
ATOM 2089 C C . ASP A 1 261 ? -30.351 -0.723 52.496 1.00 55.41 261 ASP A C 1
ATOM 2091 O O . ASP A 1 261 ? -29.786 -1.274 51.552 1.00 55.41 261 ASP A O 1
ATOM 2095 N N . GLU A 1 262 ? -30.346 -1.302 53.704 1.00 52.06 262 GLU A N 1
ATOM 2096 C CA . GLU A 1 262 ? -29.666 -2.589 53.991 1.00 52.06 262 GLU A CA 1
ATOM 2097 C C . GLU A 1 262 ? -30.220 -3.763 53.158 1.00 52.06 262 GLU A C 1
ATOM 2099 O O . GLU A 1 262 ? -29.499 -4.721 52.871 1.00 52.06 262 GLU A O 1
ATOM 2104 N N . THR A 1 263 ? -31.457 -3.644 52.665 1.00 54.06 263 THR A N 1
ATOM 2105 C CA . THR A 1 263 ? -32.080 -4.566 51.698 1.00 54.06 263 THR A CA 1
ATOM 2106 C C . THR A 1 263 ? -31.529 -4.422 50.271 1.00 54.06 263 THR A C 1
ATOM 2108 O O . THR A 1 263 ? -31.600 -5.370 49.483 1.00 54.06 263 THR A O 1
ATOM 2111 N N . ASP A 1 264 ? -30.912 -3.288 49.926 1.00 51.06 264 ASP A N 1
ATOM 2112 C CA . ASP A 1 264 ? -30.262 -3.073 48.627 1.00 51.06 264 ASP A CA 1
ATOM 2113 C C . ASP A 1 264 ? -28.867 -3.704 48.561 1.00 51.06 264 ASP A C 1
ATOM 2115 O O . ASP A 1 264 ? -28.393 -4.039 47.476 1.00 51.06 264 ASP A O 1
ATOM 2119 N N . LYS A 1 265 ? -28.224 -3.971 49.706 1.00 46.38 265 LYS A N 1
ATOM 2120 C CA . LYS A 1 265 ? -26.957 -4.724 49.766 1.00 46.38 265 LYS A CA 1
ATOM 2121 C C . LYS A 1 265 ? -27.134 -6.184 49.352 1.00 46.38 265 LYS A C 1
ATOM 2123 O O . LYS A 1 265 ? -26.274 -6.731 48.664 1.00 46.38 265 LYS A O 1
ATOM 2128 N N . GLU A 1 266 ? -28.247 -6.800 49.743 1.00 54.47 266 GLU A N 1
ATOM 2129 C CA . GLU A 1 266 ? -28.597 -8.168 49.350 1.00 54.47 266 GLU A CA 1
ATOM 2130 C C . GLU A 1 266 ? -28.949 -8.249 47.864 1.00 54.47 266 GLU A C 1
ATOM 2132 O O . GLU A 1 266 ? -28.426 -9.110 47.160 1.00 54.47 266 GLU A O 1
ATOM 2137 N N . LYS A 1 267 ? -29.718 -7.280 47.348 1.00 53.47 267 LYS A N 1
ATOM 2138 C CA . LYS A 1 267 ? -29.987 -7.171 45.906 1.00 53.47 267 LYS A CA 1
ATOM 2139 C C . LYS A 1 267 ? -28.729 -6.878 45.099 1.00 53.47 267 LYS A C 1
ATOM 2141 O O . LYS A 1 267 ? -28.557 -7.459 44.036 1.00 53.47 267 LYS A O 1
ATOM 2146 N N . ALA A 1 268 ? -27.829 -6.026 45.588 1.00 48.72 268 ALA A N 1
ATOM 2147 C CA . ALA A 1 268 ? -26.550 -5.755 44.938 1.00 48.72 268 ALA A CA 1
ATOM 2148 C C . ALA A 1 268 ? -25.651 -6.998 44.932 1.00 48.72 268 ALA A C 1
ATOM 2150 O O . ALA A 1 268 ? -25.022 -7.285 43.917 1.00 48.72 268 ALA A O 1
ATOM 2151 N N . LYS A 1 269 ? -25.633 -7.775 46.022 1.00 53.81 269 LYS A N 1
ATOM 2152 C CA . LYS A 1 269 ? -24.938 -9.067 46.083 1.00 53.81 269 LYS A CA 1
ATOM 2153 C C . LYS A 1 269 ? -25.534 -10.064 45.084 1.00 53.81 269 LYS A C 1
ATOM 2155 O O . LYS A 1 269 ? -24.773 -10.638 44.313 1.00 53.81 269 LYS A O 1
ATOM 2160 N N . GLU A 1 270 ? -26.861 -10.188 45.018 1.00 64.94 270 GLU A N 1
ATOM 2161 C CA . GLU A 1 270 ? -27.558 -11.050 44.049 1.00 64.94 270 GLU A CA 1
ATOM 2162 C C . GLU A 1 270 ? -27.300 -10.603 42.598 1.00 64.94 270 GLU A C 1
ATOM 2164 O O . GLU A 1 270 ? -27.121 -11.426 41.699 1.00 64.94 270 GLU A O 1
ATOM 2169 N N . LEU A 1 271 ? -27.231 -9.291 42.350 1.00 52.34 271 LEU A N 1
ATOM 2170 C CA . LEU A 1 271 ? -26.961 -8.733 41.026 1.00 52.34 271 LEU A CA 1
ATOM 2171 C C . LEU A 1 271 ? -25.502 -8.953 40.605 1.00 52.34 271 LEU A C 1
ATOM 2173 O O . LEU A 1 271 ? -25.250 -9.355 39.471 1.00 52.34 271 LEU A O 1
ATOM 2177 N N . ILE A 1 272 ? -24.545 -8.732 41.512 1.00 56.28 272 ILE A N 1
ATOM 2178 C CA . ILE A 1 272 ? -23.119 -9.011 41.292 1.00 56.28 272 ILE A CA 1
ATOM 2179 C C . ILE A 1 272 ? -22.918 -10.504 41.044 1.00 56.28 272 ILE A C 1
ATOM 2181 O O . ILE A 1 272 ? -22.191 -10.874 40.126 1.00 56.28 272 ILE A O 1
ATOM 2185 N N . GLU A 1 273 ? -23.600 -11.360 41.799 1.00 60.59 273 GLU A N 1
ATOM 2186 C CA . GLU A 1 273 ? -23.570 -12.806 41.615 1.00 60.59 273 GLU A CA 1
ATOM 2187 C C . GLU A 1 273 ? -24.184 -13.214 40.268 1.00 60.59 273 GLU A C 1
ATOM 2189 O O . GLU A 1 273 ? -23.570 -13.989 39.536 1.00 60.59 273 GLU A O 1
ATOM 2194 N N . LYS A 1 274 ? -25.310 -12.618 39.848 1.00 62.34 274 LYS A N 1
ATOM 2195 C CA . LYS A 1 274 ? -25.888 -12.822 38.506 1.00 62.34 274 LYS A CA 1
ATOM 2196 C C . LYS A 1 274 ? -24.947 -12.387 37.389 1.00 62.34 274 LYS A C 1
ATOM 2198 O O . LYS A 1 274 ? -24.777 -13.131 36.426 1.00 62.34 274 LYS A O 1
ATOM 2203 N N . VAL A 1 275 ? -24.323 -11.214 37.502 1.00 54.94 275 VAL A N 1
ATOM 2204 C CA . VAL A 1 275 ? -23.394 -10.687 36.488 1.00 54.94 275 VAL A CA 1
ATOM 2205 C C . VAL A 1 275 ? -22.113 -11.520 36.439 1.00 54.94 275 VAL A C 1
ATOM 2207 O O . VAL A 1 275 ? -21.672 -11.891 35.352 1.00 54.94 275 VAL A O 1
ATOM 2210 N N . ALA A 1 276 ? -21.554 -11.891 37.593 1.00 54.53 276 ALA A N 1
ATOM 2211 C CA . ALA A 1 276 ? -20.392 -12.771 37.686 1.00 54.53 276 ALA A CA 1
ATOM 2212 C C . ALA A 1 276 ? -20.696 -14.158 37.110 1.00 54.53 276 ALA A C 1
ATOM 2214 O O . ALA A 1 276 ? -19.901 -14.687 36.338 1.00 54.53 276 ALA A O 1
ATOM 2215 N N . THR A 1 277 ? -21.874 -14.712 37.403 1.00 60.81 277 THR A N 1
ATOM 2216 C CA . THR A 1 277 ? -22.334 -15.993 36.852 1.00 60.81 277 THR A CA 1
ATOM 2217 C C . THR A 1 277 ? -22.570 -15.892 35.349 1.00 60.81 277 THR A C 1
ATOM 2219 O O . THR A 1 277 ? -22.228 -16.808 34.609 1.00 60.81 277 THR A O 1
ATOM 2222 N N . GLN A 1 278 ? -23.095 -14.772 34.849 1.00 62.69 278 GLN A N 1
ATOM 2223 C CA . GLN A 1 278 ? -23.316 -14.565 33.419 1.00 62.69 278 GLN A CA 1
ATOM 2224 C C . GLN 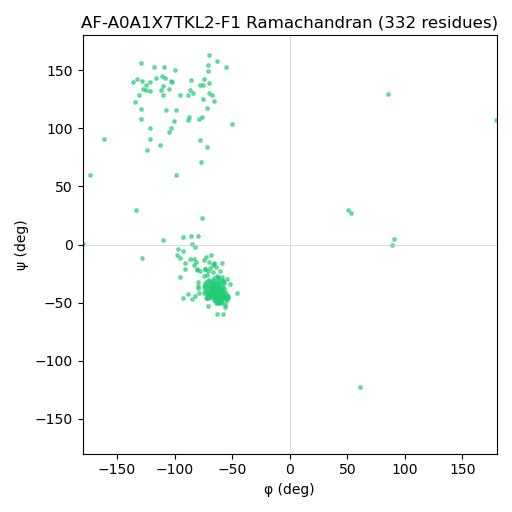A 1 278 ? -22.000 -14.402 32.646 1.00 62.69 278 GLN A C 1
ATOM 2226 O O . GLN A 1 278 ? -21.862 -14.968 31.561 1.00 62.69 278 GLN A O 1
ATOM 2231 N N . GLU A 1 279 ? -21.024 -13.672 33.187 1.00 54.94 279 GLU A N 1
ATOM 2232 C CA . GLU A 1 279 ? -19.688 -13.543 32.592 1.00 54.94 279 GLU A CA 1
ATOM 2233 C C . GLU A 1 279 ? -18.881 -14.840 32.715 1.00 54.94 279 GLU A C 1
ATOM 2235 O O . GLU A 1 279 ? -18.228 -15.240 31.752 1.00 54.94 279 GLU A O 1
ATOM 2240 N N . PHE A 1 280 ? -19.002 -15.569 33.828 1.00 54.81 280 PHE A N 1
ATOM 2241 C CA . PHE A 1 280 ? -18.457 -16.919 33.966 1.00 54.81 280 PHE A CA 1
ATOM 2242 C C . PHE A 1 280 ? -19.078 -17.867 32.937 1.00 54.81 280 PHE A C 1
ATOM 2244 O O . PHE A 1 280 ? -18.349 -18.522 32.200 1.00 54.81 280 PHE A O 1
ATOM 2251 N N . ASN A 1 281 ? -20.404 -17.873 32.785 1.00 62.28 281 ASN A N 1
ATOM 2252 C CA . ASN A 1 281 ? -21.103 -18.694 31.797 1.00 62.28 281 ASN A CA 1
ATOM 2253 C C . ASN A 1 281 ? -20.747 -18.301 30.360 1.00 62.28 281 ASN A C 1
ATOM 2255 O O . ASN A 1 281 ? -20.591 -19.181 29.520 1.00 62.28 281 ASN A O 1
ATOM 2259 N N . LYS A 1 282 ? -20.553 -17.012 30.055 1.00 58.41 282 LYS A N 1
ATOM 2260 C CA . LYS A 1 282 ? -20.038 -16.569 28.747 1.00 58.41 282 LYS A CA 1
ATOM 2261 C C . LYS A 1 282 ? -18.596 -17.009 28.524 1.00 58.41 282 LYS A C 1
ATOM 2263 O O . LYS A 1 282 ? -18.270 -17.441 27.421 1.00 58.41 282 LYS A O 1
ATOM 2268 N N . ALA A 1 283 ? -17.735 -16.901 29.533 1.00 50.78 283 ALA A N 1
ATOM 2269 C CA . ALA A 1 283 ? -16.343 -17.326 29.451 1.00 50.78 283 ALA A CA 1
ATOM 2270 C C . ALA A 1 283 ? -16.248 -18.844 29.267 1.00 50.78 283 ALA A C 1
ATOM 2272 O O . ALA A 1 283 ? -15.504 -19.303 28.404 1.00 50.78 283 ALA A O 1
ATOM 2273 N N . VAL A 1 284 ? -17.054 -19.611 30.005 1.00 52.03 284 VAL A N 1
ATOM 2274 C CA . VAL A 1 284 ? -17.187 -21.064 29.874 1.00 52.03 284 VAL A CA 1
ATOM 2275 C C . VAL A 1 284 ? -17.766 -21.422 28.510 1.00 52.03 284 VAL A C 1
ATOM 2277 O O . VAL A 1 284 ? -17.131 -22.188 27.804 1.00 52.03 284 VAL A O 1
ATOM 2280 N N . ALA A 1 285 ? -18.872 -20.822 28.065 1.00 51.41 285 ALA A N 1
ATOM 2281 C CA . ALA A 1 285 ? -19.463 -21.085 26.749 1.00 51.41 285 ALA A CA 1
ATOM 2282 C C . ALA A 1 285 ? -18.518 -20.724 25.591 1.00 51.41 285 ALA A C 1
ATOM 2284 O O . ALA A 1 285 ? -18.433 -21.456 24.614 1.00 51.41 285 ALA A O 1
ATOM 2285 N N . SER A 1 286 ? -17.765 -19.628 25.712 1.00 49.56 286 SER A N 1
ATOM 2286 C CA . SER A 1 286 ? -16.735 -19.218 24.748 1.00 49.56 286 SER A CA 1
ATOM 2287 C C . SER A 1 286 ? -15.570 -20.211 24.697 1.00 49.56 286 SER A C 1
ATOM 2289 O O . SER A 1 286 ? -15.080 -20.542 23.618 1.00 49.56 286 SER A O 1
ATOM 2291 N N . LYS A 1 287 ? -15.149 -20.735 25.857 1.00 46.84 287 LYS A N 1
ATOM 2292 C CA . LYS A 1 287 ? -14.091 -21.749 25.952 1.00 46.84 287 LYS A CA 1
ATOM 2293 C C . LYS A 1 287 ? -14.586 -23.110 25.448 1.00 46.84 287 LYS A C 1
ATOM 2295 O O . LYS A 1 287 ? -13.889 -23.749 24.680 1.00 46.84 287 LYS A O 1
ATOM 2300 N N . VAL A 1 288 ? -15.807 -23.507 25.793 1.00 43.91 288 VAL A N 1
ATOM 2301 C CA . VAL A 1 288 ? -16.466 -24.754 25.371 1.00 43.91 288 VAL A CA 1
ATOM 2302 C C . VAL A 1 288 ? -16.737 -24.764 23.862 1.00 43.91 288 VAL A C 1
ATOM 2304 O O . VAL A 1 288 ? -16.410 -25.740 23.194 1.00 43.91 288 VAL A O 1
ATOM 2307 N N . ALA A 1 289 ? -17.205 -23.649 23.289 1.00 44.81 289 ALA A N 1
ATOM 2308 C CA . ALA A 1 289 ? -17.382 -23.488 21.842 1.00 44.81 289 ALA A CA 1
ATOM 2309 C C . ALA A 1 289 ? -16.059 -23.510 21.053 1.00 44.81 289 ALA A C 1
ATOM 2311 O O . ALA A 1 289 ? -16.070 -23.670 19.834 1.00 44.81 289 ALA A O 1
ATOM 2312 N N . GLY A 1 290 ? -14.923 -23.327 21.734 1.00 43.06 290 GLY A N 1
ATOM 2313 C CA . GLY A 1 290 ? -13.591 -23.463 21.152 1.00 43.06 290 GLY A CA 1
ATOM 2314 C C . GLY A 1 290 ? -13.028 -24.886 21.175 1.00 43.06 290 GLY A C 1
ATOM 2315 O O . GLY A 1 290 ? -12.015 -25.106 20.517 1.00 43.06 290 GLY A O 1
ATOM 2316 N N . TYR A 1 291 ? -13.639 -25.824 21.913 1.00 43.34 291 TYR A N 1
ATOM 2317 C CA . TYR A 1 291 ? -13.034 -27.132 22.197 1.00 43.34 291 TYR A CA 1
ATOM 2318 C C . TYR A 1 291 ? -13.896 -28.371 21.900 1.00 43.34 291 TYR A C 1
ATOM 2320 O O . TYR A 1 291 ? -13.313 -29.448 21.902 1.00 43.34 291 TYR A O 1
ATOM 2328 N N . LEU A 1 292 ? -15.207 -28.281 21.627 1.00 38.78 292 LEU A N 1
ATOM 2329 C CA . LEU A 1 292 ? -16.055 -29.486 21.517 1.00 38.78 292 LEU A CA 1
ATOM 2330 C C . LEU A 1 292 ? -16.830 -29.609 20.192 1.00 38.78 292 LEU A C 1
ATOM 2332 O O . LEU A 1 292 ? -17.487 -28.664 19.750 1.00 38.78 292 LEU A O 1
ATOM 2336 N N . GLU A 1 293 ? -16.780 -30.808 19.599 1.00 51.12 293 GLU A N 1
ATOM 2337 C CA . GLU A 1 293 ? -17.789 -31.312 18.658 1.00 51.12 293 GLU A CA 1
ATOM 2338 C C . GLU A 1 293 ? -19.090 -31.644 19.423 1.00 51.12 293 GLU A C 1
ATOM 2340 O O . GLU A 1 293 ? -19.080 -31.885 20.629 1.00 51.12 293 GLU A O 1
ATOM 2345 N N . ASN A 1 294 ? -20.236 -31.600 18.733 1.00 51.25 294 ASN A N 1
ATOM 2346 C CA . ASN A 1 294 ? -21.578 -31.516 19.336 1.00 51.25 294 ASN A CA 1
ATOM 2347 C C . ASN A 1 294 ? -21.986 -32.663 20.294 1.00 51.25 294 ASN A C 1
ATOM 2349 O O . ASN A 1 294 ? -22.959 -32.486 21.026 1.00 51.25 294 ASN A O 1
ATOM 2353 N N . GLU A 1 295 ? -21.306 -33.813 20.304 1.00 46.00 295 GLU A N 1
ATOM 2354 C CA . GLU A 1 295 ? -21.661 -34.957 21.166 1.00 46.00 295 GLU A CA 1
ATOM 2355 C C . GLU A 1 295 ? -21.178 -34.796 22.620 1.00 46.00 295 GLU A C 1
ATOM 2357 O O . GLU A 1 295 ? -21.948 -35.064 23.543 1.00 46.00 295 GLU A O 1
ATOM 2362 N N . ASP A 1 296 ? -19.993 -34.223 22.849 1.00 49.38 296 ASP A N 1
ATOM 2363 C CA . ASP A 1 296 ? -19.411 -34.065 24.196 1.00 49.38 296 ASP A CA 1
ATOM 2364 C C . ASP A 1 296 ? -20.099 -32.963 25.029 1.00 49.38 296 ASP A C 1
ATOM 2366 O O . ASP A 1 296 ? -20.038 -32.935 26.261 1.00 49.38 296 ASP A O 1
ATOM 2370 N N . ILE A 1 297 ? -20.786 -32.031 24.358 1.00 48.72 297 ILE A N 1
ATOM 2371 C CA . ILE A 1 297 ? -21.469 -30.893 24.991 1.00 48.72 297 ILE A CA 1
ATOM 2372 C C . ILE A 1 297 ? -22.671 -31.363 25.818 1.00 48.72 297 ILE A C 1
ATOM 2374 O O . ILE A 1 297 ? -22.910 -30.833 26.904 1.00 48.72 297 ILE A O 1
ATOM 2378 N N . ASN A 1 298 ? -23.413 -32.363 25.337 1.00 48.44 298 ASN A N 1
ATOM 2379 C CA . ASN A 1 298 ? -24.602 -32.857 26.033 1.00 48.44 298 ASN A CA 1
ATOM 2380 C C . ASN A 1 298 ? -24.239 -33.676 27.277 1.00 48.44 298 ASN A C 1
ATOM 2382 O O . ASN A 1 298 ? -24.921 -33.555 28.294 1.00 48.44 298 ASN A O 1
ATOM 2386 N N . GLU A 1 299 ? -23.150 -34.445 27.230 1.00 56.22 299 GLU A N 1
ATOM 2387 C CA . GLU A 1 299 ? -22.687 -35.255 28.361 1.00 56.22 299 GLU A CA 1
ATOM 2388 C C . GLU A 1 299 ? -22.113 -34.383 29.489 1.00 56.22 299 GLU A C 1
ATOM 2390 O O . GLU A 1 299 ? -22.444 -34.560 30.666 1.00 56.22 299 GLU A O 1
ATOM 2395 N N . ILE A 1 300 ? -21.318 -33.365 29.141 1.00 53.28 300 ILE A N 1
ATOM 2396 C CA . ILE A 1 300 ? -20.762 -32.428 30.127 1.00 53.28 300 ILE A CA 1
ATOM 2397 C C . ILE A 1 300 ? -21.866 -31.540 30.714 1.00 53.28 300 ILE A C 1
ATOM 2399 O O . ILE A 1 300 ? -21.885 -31.308 31.927 1.00 53.28 300 ILE A O 1
ATOM 2403 N N . ALA A 1 301 ? -22.812 -31.073 29.891 1.00 48.22 301 ALA A N 1
ATOM 2404 C CA . ALA A 1 301 ? -23.942 -30.283 30.368 1.00 48.22 301 ALA A CA 1
ATOM 2405 C C . ALA A 1 301 ? -24.857 -31.097 31.294 1.00 48.22 301 ALA A C 1
ATOM 2407 O O . ALA A 1 301 ? -25.217 -30.591 32.357 1.00 48.22 301 ALA A O 1
ATOM 2408 N N . SER A 1 302 ? -25.185 -32.353 30.961 1.00 58.47 302 SER A N 1
ATOM 2409 C CA . SER A 1 302 ? -26.025 -33.184 31.837 1.00 58.47 302 SER A CA 1
ATOM 2410 C C . SER A 1 302 ? -25.319 -33.499 33.157 1.00 58.47 302 SER A C 1
ATOM 2412 O O . SER A 1 302 ? -25.928 -33.390 34.217 1.00 58.47 302 SER A O 1
ATOM 2414 N N . THR A 1 303 ? -24.015 -33.788 33.116 1.00 62.09 303 THR A N 1
ATOM 2415 C CA . THR A 1 303 ? -23.224 -34.089 34.319 1.00 62.09 303 THR A CA 1
ATOM 2416 C C . THR A 1 303 ? -23.105 -32.878 35.247 1.00 62.09 303 THR A C 1
ATOM 2418 O O . THR A 1 303 ? -23.185 -33.011 36.471 1.00 62.09 303 THR A O 1
ATOM 2421 N N . ALA A 1 304 ? -22.935 -31.678 34.684 1.00 53.31 304 ALA A N 1
ATOM 2422 C CA . ALA A 1 304 ? -22.890 -30.444 35.460 1.00 53.31 304 ALA A CA 1
ATOM 2423 C C . ALA A 1 304 ? -24.259 -30.104 36.073 1.00 53.31 304 ALA A C 1
ATOM 2425 O O . ALA A 1 304 ? -24.324 -29.767 37.257 1.00 53.31 304 ALA A O 1
ATOM 2426 N N . PHE A 1 305 ? -25.349 -30.249 35.310 1.00 55.75 305 PHE A N 1
ATOM 2427 C CA . PHE A 1 305 ? -26.709 -30.018 35.807 1.00 55.75 305 PHE A CA 1
ATOM 2428 C C . PHE A 1 305 ? -27.100 -31.001 36.918 1.00 55.75 305 PHE A C 1
ATOM 2430 O O . PHE A 1 305 ? -27.615 -30.569 37.949 1.00 55.75 305 PHE A O 1
ATOM 2437 N N . ASP A 1 306 ? -26.783 -32.290 36.778 1.00 64.06 306 ASP A N 1
ATOM 2438 C CA . ASP A 1 306 ? -27.062 -33.297 37.811 1.00 64.06 306 ASP A CA 1
ATOM 2439 C C . ASP A 1 306 ? -26.315 -33.015 39.120 1.00 64.06 306 ASP A C 1
ATOM 2441 O O . ASP A 1 306 ? -26.845 -33.230 40.215 1.00 64.06 306 ASP A O 1
ATOM 2445 N N . LYS A 1 307 ? -25.084 -32.500 39.028 1.00 60.09 307 LYS A N 1
ATOM 2446 C CA . LYS A 1 307 ? -24.286 -32.150 40.207 1.00 60.09 307 LYS A CA 1
ATOM 2447 C C . LYS A 1 307 ? -24.874 -30.954 40.958 1.00 60.09 307 LYS A C 1
ATOM 2449 O O . LYS A 1 307 ? -24.936 -30.991 42.185 1.00 60.09 307 LYS A O 1
ATOM 2454 N N . VAL A 1 308 ? -25.356 -29.947 40.229 1.00 50.94 308 VAL A N 1
ATOM 2455 C CA . VAL A 1 308 ? -26.029 -28.774 40.808 1.00 50.94 308 VAL A CA 1
ATOM 2456 C C . VAL A 1 308 ? -27.366 -29.168 41.437 1.00 50.94 308 VAL A C 1
ATOM 2458 O O . VAL A 1 308 ? -27.636 -28.784 42.571 1.00 50.94 308 VAL A O 1
ATOM 2461 N N . ILE A 1 309 ? -28.171 -30.004 40.771 1.00 58.22 309 ILE A N 1
ATOM 2462 C CA . ILE A 1 309 ? -29.450 -30.486 41.323 1.00 58.22 309 ILE A CA 1
ATOM 2463 C C . ILE A 1 309 ? -29.232 -31.256 42.633 1.00 58.22 309 ILE A C 1
ATOM 2465 O O . ILE A 1 309 ? -30.000 -31.083 43.579 1.00 58.22 309 ILE A O 1
ATOM 2469 N N . ARG A 1 310 ? -28.173 -32.073 42.730 1.00 63.34 310 ARG A N 1
ATOM 2470 C CA . ARG A 1 310 ? -27.832 -32.774 43.980 1.00 63.34 310 ARG A CA 1
ATOM 2471 C C . ARG A 1 310 ? -27.393 -31.830 45.095 1.00 63.34 310 ARG A C 1
ATOM 2473 O O . ARG A 1 310 ? -27.805 -32.042 46.227 1.00 63.34 310 ARG A O 1
ATOM 2480 N N . GLN A 1 311 ? -26.596 -30.804 44.795 1.00 58.25 311 GLN A N 1
ATOM 2481 C CA . GLN A 1 311 ? -26.195 -29.825 45.813 1.00 58.25 311 GLN A CA 1
ATOM 2482 C C . GLN A 1 311 ? -27.398 -29.052 46.352 1.00 58.25 311 GLN A C 1
ATOM 2484 O O . GLN A 1 311 ? -27.583 -29.004 47.562 1.00 58.25 311 GLN A O 1
ATOM 2489 N N . VAL A 1 312 ? -28.278 -28.571 45.470 1.00 56.06 312 VAL A N 1
ATOM 2490 C CA . VAL A 1 312 ? -29.498 -27.849 45.872 1.00 56.06 312 VAL A CA 1
ATOM 2491 C C . VAL A 1 312 ? -30.435 -28.736 46.694 1.00 56.06 312 VAL A C 1
ATOM 2493 O O . VAL A 1 312 ? -31.093 -28.267 47.620 1.00 56.06 312 VAL A O 1
ATOM 2496 N N . LYS A 1 313 ? -30.513 -30.033 46.382 1.00 67.00 313 LYS A N 1
ATOM 2497 C CA . LYS A 1 313 ? -31.338 -30.963 47.155 1.00 67.00 313 LYS A CA 1
ATOM 2498 C C . LYS A 1 313 ? -30.768 -31.210 48.556 1.00 67.00 313 LYS A C 1
ATOM 2500 O O . LYS A 1 313 ? -31.531 -31.199 49.513 1.00 67.00 313 LYS A O 1
ATOM 2505 N N . ASN A 1 314 ? -29.451 -31.356 48.673 1.00 70.81 314 ASN A N 1
ATOM 2506 C CA . ASN A 1 314 ? -28.788 -31.567 49.959 1.00 70.81 314 ASN A CA 1
ATOM 2507 C C . ASN A 1 314 ? -28.857 -30.319 50.857 1.00 70.81 314 ASN A C 1
ATOM 2509 O O . ASN A 1 314 ? -29.121 -30.449 52.046 1.00 70.81 314 ASN A O 1
ATOM 2513 N N . GLU A 1 315 ? -28.695 -29.118 50.294 1.00 64.38 315 GLU A N 1
ATOM 2514 C CA . GLU A 1 315 ? -28.808 -27.857 51.047 1.00 64.38 315 GLU A CA 1
ATOM 2515 C C . GLU A 1 315 ? -30.237 -27.620 51.564 1.00 64.38 315 GLU A C 1
ATOM 2517 O O . GLU A 1 315 ? -30.427 -27.161 52.690 1.00 64.38 315 GLU A O 1
ATOM 2522 N N . ASN A 1 316 ? -31.255 -27.997 50.782 1.00 58.16 316 ASN A N 1
ATOM 2523 C CA . ASN A 1 316 ? -32.648 -27.933 51.230 1.00 58.16 316 ASN A CA 1
ATOM 2524 C C . ASN A 1 316 ? -32.964 -28.969 52.321 1.00 58.16 316 ASN A C 1
ATOM 2526 O O . ASN A 1 316 ? -33.758 -28.684 53.213 1.00 58.16 316 ASN A O 1
ATOM 2530 N N . GLU A 1 317 ? -32.354 -30.157 52.273 1.00 71.69 317 GLU A N 1
ATOM 2531 C CA . GLU A 1 317 ? -32.517 -31.184 53.312 1.00 71.69 317 GLU A CA 1
ATOM 2532 C C . GLU A 1 317 ? -31.817 -30.781 54.629 1.00 71.69 317 GLU A C 1
ATOM 2534 O O . GLU A 1 317 ? -32.369 -31.023 55.703 1.00 71.69 317 GLU A O 1
ATOM 2539 N N . GLU A 1 318 ? -30.673 -30.088 54.570 1.00 61.75 318 GLU A N 1
ATOM 2540 C CA . GLU A 1 318 ? -29.990 -29.535 55.755 1.00 61.75 318 GLU A CA 1
ATOM 2541 C C . GLU A 1 318 ? -30.779 -28.377 56.395 1.00 61.75 318 GLU A C 1
ATOM 2543 O O . GLU A 1 318 ? -31.004 -28.379 57.606 1.00 61.75 318 GLU A O 1
ATOM 2548 N N . GLN A 1 319 ? -31.311 -27.442 55.599 1.00 54.56 319 GLN A N 1
ATOM 2549 C CA . GLN A 1 319 ? -32.128 -26.330 56.119 1.00 54.56 319 GLN A CA 1
ATOM 2550 C C . GLN A 1 319 ? -33.472 -26.791 56.710 1.00 54.56 319 GLN A C 1
ATOM 2552 O O . GLN A 1 319 ? -33.997 -26.191 57.655 1.00 54.56 319 GLN A O 1
ATOM 2557 N N . GLN A 1 320 ? -34.043 -27.879 56.186 1.00 53.41 320 GLN A N 1
ATOM 2558 C CA . GLN A 1 320 ? -35.273 -28.459 56.724 1.00 53.41 320 GLN A CA 1
ATOM 2559 C C . GLN A 1 320 ? -35.021 -29.291 57.996 1.00 53.41 320 GLN A C 1
ATOM 2561 O O . GLN A 1 320 ? -35.926 -29.426 58.818 1.00 53.41 320 GLN A O 1
ATOM 2566 N N . GLY A 1 321 ? -33.793 -29.785 58.198 1.00 53.19 321 GLY A N 1
ATOM 2567 C CA . GLY A 1 321 ? -33.351 -30.420 59.442 1.00 53.19 321 GLY A CA 1
ATOM 2568 C C . GLY A 1 321 ? -33.203 -29.428 60.598 1.00 53.19 321 GLY A C 1
ATOM 2569 O O . GLY A 1 321 ? -33.738 -29.674 61.678 1.00 53.19 321 GLY A O 1
ATOM 2570 N N . ASP A 1 322 ? -32.569 -28.277 60.359 1.00 52.22 322 ASP A N 1
ATOM 2571 C CA . ASP A 1 322 ? -32.293 -27.291 61.415 1.00 52.22 322 ASP A CA 1
ATOM 2572 C C . ASP A 1 322 ? -33.561 -26.598 61.949 1.00 52.22 322 ASP A C 1
ATOM 2574 O O . ASP A 1 322 ? -33.672 -26.344 63.151 1.00 52.22 322 ASP A O 1
ATOM 2578 N N . SER A 1 323 ? -34.576 -26.397 61.099 1.00 52.47 323 SER A N 1
ATOM 2579 C CA . SER A 1 323 ? -35.869 -25.809 61.502 1.00 52.47 323 SER A CA 1
ATOM 2580 C C . SER A 1 323 ? -36.743 -26.713 62.388 1.00 52.47 323 SER A C 1
ATOM 2582 O O . SER A 1 323 ? -37.670 -26.223 63.036 1.00 52.47 323 SER A O 1
ATOM 2584 N N . LEU A 1 324 ? -36.451 -28.017 62.470 1.00 52.69 324 LEU A N 1
ATOM 2585 C CA . LEU A 1 324 ? -37.143 -28.950 63.371 1.00 52.69 324 LEU A CA 1
ATOM 2586 C C . LEU A 1 324 ? -36.464 -29.071 64.747 1.00 52.69 324 LEU A C 1
ATOM 2588 O O . LEU A 1 324 ? -37.098 -29.533 65.697 1.00 52.69 324 LEU A O 1
ATOM 2592 N N . THR A 1 325 ? -35.213 -28.624 64.887 1.00 52.97 325 THR A N 1
ATOM 2593 C CA . THR A 1 325 ? -34.442 -28.712 66.142 1.00 52.97 325 THR A CA 1
ATOM 2594 C C . THR A 1 325 ? -34.576 -27.492 67.057 1.00 52.97 325 THR A C 1
ATOM 2596 O O . THR A 1 325 ? -34.396 -27.634 68.265 1.00 52.97 325 THR A O 1
ATOM 2599 N N . GLU A 1 326 ? -34.978 -26.323 66.549 1.00 50.69 326 GLU A N 1
ATOM 2600 C CA . GLU A 1 326 ? -35.202 -25.120 67.380 1.00 50.69 326 GLU A CA 1
ATOM 2601 C C . GLU A 1 326 ? -36.581 -25.074 68.074 1.00 50.69 326 GLU A C 1
ATOM 2603 O O . GLU A 1 326 ? -36.857 -24.179 68.871 1.00 50.69 326 GLU A O 1
ATOM 2608 N N . GLY A 1 327 ? -37.448 -26.066 67.849 1.00 48.81 327 GLY A N 1
ATOM 2609 C CA . GLY A 1 327 ? -38.793 -26.116 68.434 1.00 48.81 327 GLY A CA 1
ATOM 2610 C C . GLY A 1 327 ? -38.909 -26.703 69.848 1.00 48.81 327 GLY A C 1
ATOM 2611 O O . GLY A 1 327 ? -40.030 -26.798 70.342 1.00 48.81 327 GLY A O 1
ATOM 2612 N N . ASN A 1 328 ? -37.819 -27.138 70.502 1.00 48.88 328 ASN A N 1
ATOM 2613 C CA . ASN A 1 328 ? -37.928 -27.952 71.728 1.00 48.88 328 ASN A CA 1
ATOM 2614 C C . ASN A 1 328 ? -37.036 -27.537 72.918 1.00 48.88 328 ASN A C 1
ATOM 2616 O O . ASN A 1 328 ? -36.680 -28.376 73.745 1.00 48.88 328 ASN A O 1
ATOM 2620 N N . GLN A 1 329 ? -36.697 -26.251 73.055 1.00 50.84 329 GLN A N 1
ATOM 2621 C CA . GLN A 1 329 ? -36.127 -25.700 74.296 1.00 50.84 329 GLN A CA 1
ATOM 2622 C C . GLN A 1 329 ? -36.962 -24.522 74.799 1.00 50.84 329 GLN A C 1
ATOM 2624 O O . GLN A 1 329 ? -36.651 -23.357 74.578 1.00 50.84 329 GLN A O 1
ATOM 2629 N N . GLY A 1 330 ? -38.053 -24.841 75.492 1.00 53.31 330 GLY A N 1
ATOM 2630 C CA . GLY A 1 330 ? -38.914 -23.831 76.091 1.00 53.31 330 GLY A CA 1
ATOM 2631 C C . GLY A 1 330 ? -40.014 -24.420 76.959 1.00 53.31 330 GLY A C 1
ATOM 2632 O O . GLY A 1 330 ? -41.180 -24.216 76.652 1.00 53.31 330 GLY A O 1
ATOM 2633 N N . ASN A 1 331 ? -39.656 -25.170 78.006 1.00 48.31 331 ASN A N 1
ATOM 2634 C CA . ASN A 1 331 ? -40.404 -25.202 79.270 1.00 48.31 331 ASN A CA 1
ATOM 2635 C C . ASN A 1 331 ? -39.756 -26.170 80.263 1.00 48.31 331 ASN A C 1
ATOM 2637 O O . ASN A 1 331 ? -39.917 -27.374 80.124 1.00 48.31 331 ASN A O 1
ATOM 2641 N N . GLU A 1 332 ? -39.099 -25.634 81.291 1.00 42.25 332 GLU A N 1
ATOM 2642 C CA . GLU A 1 332 ? -39.093 -26.230 82.632 1.00 42.25 332 GLU A CA 1
ATOM 2643 C C . GLU A 1 332 ? -38.660 -25.162 83.651 1.00 42.25 332 GLU A C 1
ATOM 2645 O O . GLU A 1 332 ? -37.484 -24.930 83.919 1.00 42.25 332 GLU A O 1
ATOM 2650 N N . THR A 1 333 ? -39.658 -24.460 84.189 1.00 49.56 333 THR A N 1
ATOM 2651 C CA . THR A 1 333 ? -39.623 -23.872 85.532 1.00 49.56 333 THR A CA 1
ATOM 2652 C C . THR A 1 333 ? -40.372 -24.811 86.468 1.00 49.56 333 THR A C 1
ATOM 2654 O O . THR A 1 333 ? -41.583 -24.981 86.299 1.00 49.56 333 THR A O 1
ATOM 2657 N N . ASN A 1 334 ? -39.661 -25.386 87.437 1.00 46.16 334 ASN A N 1
ATOM 2658 C CA . ASN A 1 334 ? -40.059 -25.468 88.847 1.00 46.16 334 ASN A CA 1
ATOM 2659 C C . ASN A 1 334 ? -38.869 -25.887 89.708 1.00 46.16 334 ASN A C 1
ATOM 2661 O O . ASN A 1 334 ? -38.250 -26.924 89.384 1.00 46.16 334 ASN A O 1
#

Organism: Amphimedon queenslandica (NCBI:txid400682)